Protein AF-A0A2U3QIQ4-F1 (afdb_monomer_lite)

Organism: NCBI:txid2016548

Structure (mmCIF, N/CA/C/O backbone):
data_AF-A0A2U3QIQ4-F1
#
_entry.id   AF-A0A2U3QIQ4-F1
#
loop_
_atom_site.group_PDB
_atom_site.id
_atom_site.type_symbol
_atom_site.label_atom_id
_atom_site.label_alt_id
_atom_site.label_comp_id
_atom_site.label_asym_id
_atom_site.label_entity_id
_atom_site.label_seq_id
_atom_site.pdbx_PDB_ins_code
_atom_site.Cartn_x
_atom_site.Cartn_y
_atom_site.Cartn_z
_atom_site.occupancy
_atom_site.B_iso_or_equiv
_atom_site.auth_seq_id
_atom_site.auth_comp_id
_atom_site.auth_asym_id
_atom_site.auth_atom_id
_atom_site.pdbx_PDB_model_num
ATOM 1 N N . MET A 1 1 ? -1.032 22.622 -23.034 1.00 35.16 1 MET A N 1
ATOM 2 C CA . MET A 1 1 ? -0.589 22.888 -21.649 1.00 35.16 1 MET A CA 1
ATOM 3 C C . MET A 1 1 ? 0.744 22.191 -21.483 1.00 35.16 1 MET A C 1
ATOM 5 O O . MET A 1 1 ? 0.768 20.973 -21.565 1.00 35.16 1 MET A O 1
ATOM 9 N N . GLU A 1 2 ? 1.832 22.954 -21.379 1.00 32.00 2 GLU A N 1
ATOM 10 C CA . GLU A 1 2 ? 3.186 22.414 -21.204 1.00 32.00 2 GLU A CA 1
ATOM 11 C C . GLU A 1 2 ? 3.279 21.595 -19.916 1.00 32.00 2 GLU A C 1
ATOM 13 O O . GLU A 1 2 ? 2.805 22.014 -18.854 1.00 32.00 2 GLU A O 1
ATOM 18 N N . ASP A 1 3 ? 3.875 20.411 -20.023 1.00 37.22 3 ASP A N 1
ATOM 19 C CA . ASP A 1 3 ? 4.043 19.494 -18.908 1.00 37.22 3 ASP A CA 1
ATOM 20 C C . ASP A 1 3 ? 5.127 20.042 -17.957 1.00 37.22 3 ASP A C 1
ATOM 22 O O . ASP A 1 3 ? 6.317 19.820 -18.151 1.00 37.22 3 ASP A O 1
ATOM 26 N N . LYS A 1 4 ? 4.730 20.801 -16.920 1.00 52.41 4 LYS A N 1
ATOM 27 C CA . LYS A 1 4 ? 5.614 21.385 -15.876 1.00 52.41 4 LYS A CA 1
ATOM 28 C C . LYS A 1 4 ? 6.255 20.335 -14.943 1.00 52.41 4 LYS A C 1
ATOM 30 O O . LYS A 1 4 ? 6.517 20.602 -13.767 1.00 52.41 4 LYS A O 1
ATOM 35 N N . ARG A 1 5 ? 6.462 19.106 -15.411 1.00 52.09 5 ARG A N 1
ATOM 36 C CA . ARG A 1 5 ? 6.967 17.995 -14.596 1.00 52.09 5 ARG A CA 1
ATOM 37 C C . ARG A 1 5 ? 8.491 17.997 -14.574 1.00 52.09 5 ARG A C 1
ATOM 39 O O . ARG A 1 5 ? 9.141 18.069 -15.607 1.00 52.09 5 ARG A O 1
ATOM 46 N N . ARG A 1 6 ? 9.064 17.860 -13.373 1.00 57.28 6 ARG A N 1
ATOM 47 C CA . ARG A 1 6 ? 10.524 17.823 -13.153 1.00 57.28 6 ARG A CA 1
ATOM 48 C C . ARG A 1 6 ? 11.193 16.513 -13.591 1.00 57.28 6 ARG A C 1
ATOM 50 O O . ARG A 1 6 ? 12.402 16.494 -13.780 1.00 57.28 6 ARG A O 1
ATOM 57 N N . HIS A 1 7 ? 10.437 15.420 -13.722 1.00 54.78 7 HIS A N 1
ATOM 58 C CA . HIS A 1 7 ? 10.967 14.095 -14.057 1.00 54.78 7 HIS A CA 1
ATOM 59 C C . HIS A 1 7 ? 10.091 13.399 -15.104 1.00 54.78 7 HIS A C 1
ATOM 61 O O . HIS A 1 7 ? 8.862 13.440 -14.994 1.00 54.78 7 HIS A O 1
ATOM 67 N N . LYS A 1 8 ? 10.730 12.717 -16.070 1.00 60.84 8 LYS A N 1
ATOM 68 C CA . LYS A 1 8 ? 10.053 11.851 -17.050 1.00 60.84 8 LYS A CA 1
ATOM 69 C C . LYS A 1 8 ? 9.335 10.721 -16.304 1.00 60.84 8 LYS A C 1
ATOM 71 O O . LYS A 1 8 ? 9.874 10.155 -15.348 1.00 60.84 8 LYS A O 1
ATOM 76 N N . ARG A 1 9 ? 8.097 10.443 -16.711 1.00 57.16 9 ARG A N 1
ATOM 77 C CA . ARG A 1 9 ? 7.310 9.313 -16.215 1.00 57.16 9 ARG A CA 1
ATOM 78 C C . ARG A 1 9 ? 7.320 8.208 -17.235 1.00 57.16 9 ARG A C 1
ATOM 80 O O . ARG A 1 9 ? 7.336 8.464 -18.436 1.00 57.16 9 ARG A O 1
ATOM 87 N N . PHE A 1 10 ? 7.253 6.998 -16.724 1.00 64.25 10 PHE A N 1
ATOM 88 C CA . PHE A 1 10 ? 7.312 5.828 -17.547 1.00 64.25 10 PHE A CA 1
ATOM 89 C C . PHE A 1 10 ? 6.135 4.900 -17.255 1.00 64.25 10 PHE A C 1
ATOM 91 O O . PHE A 1 10 ? 5.817 4.634 -16.092 1.00 64.25 10 PHE A O 1
ATOM 98 N N . ILE A 1 11 ? 5.468 4.450 -18.319 1.00 64.44 11 ILE A N 1
ATOM 99 C CA . ILE A 1 11 ? 4.257 3.627 -18.253 1.00 64.44 11 ILE A CA 1
ATOM 100 C C . ILE A 1 11 ? 4.655 2.176 -17.992 1.00 64.44 11 ILE A C 1
ATOM 102 O O . ILE A 1 11 ? 5.405 1.579 -18.761 1.00 64.44 11 ILE A O 1
ATOM 106 N N . LEU A 1 12 ? 4.133 1.592 -16.917 1.00 61.12 12 LEU A N 1
ATOM 107 C CA . LEU A 1 12 ? 4.427 0.214 -16.545 1.00 61.12 12 LEU A CA 1
ATOM 108 C C . LEU A 1 12 ? 3.449 -0.744 -17.235 1.00 61.12 12 LEU A C 1
ATOM 110 O O . LEU A 1 12 ? 2.282 -0.834 -16.857 1.00 61.12 12 LEU A O 1
ATOM 114 N N . ASN A 1 13 ? 3.943 -1.513 -18.210 1.00 48.72 13 ASN A N 1
ATOM 115 C CA . ASN A 1 13 ? 3.177 -2.595 -18.847 1.00 48.72 13 ASN A CA 1
ATOM 116 C C . ASN A 1 13 ? 3.270 -3.939 -18.097 1.00 48.72 13 ASN A C 1
ATOM 118 O O . ASN A 1 13 ? 2.544 -4.880 -18.416 1.00 48.72 13 ASN A O 1
ATOM 122 N N . VAL A 1 14 ? 4.127 -4.040 -17.073 1.00 47.09 14 VAL A N 1
ATOM 123 C CA . VAL A 1 14 ? 4.346 -5.272 -16.299 1.00 47.09 14 VAL A CA 1
ATOM 124 C C . VAL A 1 14 ? 3.827 -5.097 -14.870 1.00 47.09 14 VAL A C 1
ATOM 126 O O . VAL A 1 14 ? 4.103 -4.103 -14.204 1.00 47.09 14 VAL A O 1
ATOM 129 N N . ALA A 1 15 ? 3.064 -6.078 -14.385 1.00 48.72 15 ALA A N 1
ATOM 130 C CA . ALA A 1 15 ? 2.356 -6.078 -13.100 1.00 48.72 15 ALA A CA 1
ATOM 131 C C . ALA A 1 15 ? 3.252 -6.158 -11.836 1.00 48.72 15 ALA A C 1
ATOM 133 O O . ALA A 1 15 ? 2.774 -6.573 -10.779 1.00 48.72 15 ALA A O 1
ATOM 134 N N . GLU A 1 16 ? 4.535 -5.798 -11.919 1.00 59.09 16 GLU A N 1
ATOM 135 C CA . GLU A 1 16 ? 5.518 -6.084 -10.863 1.00 59.09 16 GLU A CA 1
ATOM 136 C C . GLU A 1 16 ? 5.610 -5.003 -9.770 1.00 59.09 16 GLU A C 1
ATOM 138 O O . GLU A 1 16 ? 6.067 -5.313 -8.672 1.00 59.09 16 GLU A O 1
ATOM 143 N N . VAL A 1 17 ? 5.101 -3.781 -9.993 1.00 74.00 17 VAL A N 1
ATOM 144 C CA . VAL A 1 17 ? 5.146 -2.720 -8.969 1.00 74.00 17 VAL A CA 1
ATOM 145 C C . VAL A 1 17 ? 3.827 -2.589 -8.220 1.00 74.00 17 VAL A C 1
ATOM 147 O O . VAL A 1 17 ? 2.792 -2.213 -8.781 1.00 74.00 17 VAL A O 1
ATOM 150 N N . LYS A 1 18 ? 3.883 -2.841 -6.910 1.00 79.62 18 LYS A N 1
ATOM 151 C CA . LYS A 1 18 ? 2.774 -2.588 -5.983 1.00 79.62 18 LYS A CA 1
ATOM 152 C C . LYS A 1 18 ? 3.126 -1.437 -5.054 1.00 79.62 18 LYS A C 1
ATOM 154 O O . LYS A 1 18 ? 4.155 -1.472 -4.379 1.00 79.62 18 LYS A O 1
ATOM 159 N N . ALA A 1 19 ? 2.237 -0.453 -4.984 1.00 85.81 19 ALA A N 1
ATOM 160 C CA . ALA A 1 19 ? 2.285 0.597 -3.981 1.00 85.81 19 ALA A CA 1
ATOM 161 C C . ALA A 1 19 ? 1.377 0.207 -2.816 1.00 85.81 19 ALA A C 1
ATOM 163 O O . ALA A 1 19 ? 0.169 0.065 -2.986 1.00 85.81 19 ALA A O 1
ATOM 164 N N . LYS A 1 20 ? 1.946 0.023 -1.625 1.00 87.06 20 LYS A N 1
ATOM 165 C CA . LYS A 1 20 ? 1.179 -0.125 -0.387 1.00 87.06 20 LYS A CA 1
ATOM 166 C C . LYS A 1 20 ? 1.088 1.228 0.291 1.00 87.06 20 LYS A C 1
ATOM 168 O O . LYS A 1 20 ? 2.109 1.775 0.695 1.00 87.06 20 LYS A O 1
ATOM 173 N N . MET A 1 21 ? -0.119 1.746 0.426 1.00 84.00 21 MET A N 1
ATOM 174 C CA . MET A 1 21 ? -0.400 3.021 1.076 1.00 84.00 21 MET A CA 1
ATOM 175 C C . MET A 1 21 ? -1.033 2.784 2.435 1.00 84.00 21 MET A C 1
ATOM 177 O O . MET A 1 21 ? -1.747 1.795 2.630 1.00 84.00 21 MET A O 1
ATOM 181 N N . MET A 1 22 ? -0.763 3.696 3.365 1.00 81.06 22 MET A N 1
ATOM 182 C CA . MET A 1 22 ? -1.352 3.668 4.691 1.00 81.06 22 MET A CA 1
ATOM 183 C C . MET A 1 22 ? -2.388 4.768 4.852 1.00 81.06 22 MET A C 1
ATOM 185 O O . MET A 1 22 ? -2.040 5.941 4.948 1.00 81.06 22 MET A O 1
ATOM 189 N N . PHE A 1 23 ? -3.659 4.377 4.904 1.00 77.19 23 PHE A N 1
ATOM 190 C CA . PHE A 1 23 ? -4.757 5.314 5.107 1.00 77.19 23 PHE A CA 1
ATOM 191 C C . PHE A 1 23 ? -5.038 5.463 6.589 1.00 77.19 23 PHE A C 1
ATOM 193 O O . PHE A 1 23 ? -5.444 4.498 7.235 1.00 77.19 23 PHE A O 1
ATOM 200 N N . ALA A 1 24 ? 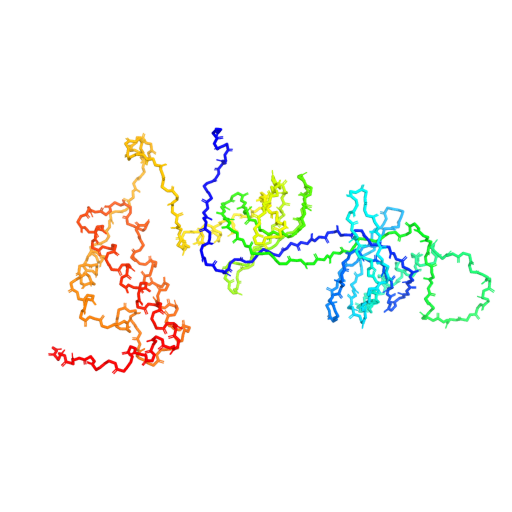-4.870 6.677 7.098 1.00 80.31 24 ALA A N 1
ATOM 201 C CA . ALA A 1 24 ? -5.438 7.091 8.368 1.00 80.31 24 ALA A CA 1
ATOM 202 C C . ALA A 1 24 ? -6.937 7.341 8.152 1.00 80.31 24 ALA A C 1
ATOM 204 O O . ALA A 1 24 ? -7.321 8.327 7.533 1.00 80.31 24 ALA A O 1
ATOM 205 N N . THR A 1 25 ? -7.780 6.404 8.582 1.00 78.50 25 THR A N 1
ATOM 206 C CA . THR A 1 25 ? -9.240 6.543 8.515 1.00 78.50 25 THR A CA 1
ATOM 207 C C . THR A 1 25 ? -9.776 6.783 9.913 1.00 78.50 25 THR A C 1
ATOM 209 O O . THR A 1 25 ? -9.502 5.998 10.819 1.00 78.50 25 THR A O 1
ATOM 212 N N . GLU A 1 26 ? -10.557 7.841 10.084 1.00 84.56 26 GLU A N 1
ATOM 213 C CA . GLU A 1 26 ? -11.294 8.060 11.320 1.00 84.56 26 GLU A CA 1
ATOM 214 C C . GLU A 1 26 ? -12.378 6.984 11.482 1.00 84.56 26 GLU A C 1
ATOM 216 O O . GLU A 1 26 ? -13.159 6.703 10.569 1.00 84.56 26 GLU A O 1
ATOM 221 N N . VAL A 1 27 ? -12.396 6.337 12.641 1.00 88.75 27 VAL A N 1
ATOM 222 C CA . VAL A 1 27 ? -13.361 5.306 13.016 1.00 88.75 27 VAL A CA 1
ATOM 223 C C . VAL A 1 27 ? -13.983 5.666 14.350 1.00 88.75 27 VAL A C 1
ATOM 225 O O . VAL A 1 27 ? -13.351 6.283 15.204 1.00 88.75 27 VAL A O 1
ATOM 228 N N . LYS A 1 28 ? -15.229 5.248 14.551 1.00 89.19 28 LYS A N 1
ATOM 229 C CA . LYS A 1 28 ? -15.921 5.479 15.817 1.00 89.19 28 LYS A CA 1
ATOM 230 C C . LYS A 1 28 ? -15.741 4.277 16.726 1.00 89.19 28 LYS A C 1
ATOM 232 O O . LYS A 1 28 ? -16.118 3.171 16.337 1.00 89.19 28 LYS A O 1
ATOM 237 N N . VAL A 1 29 ? -15.219 4.479 17.929 1.00 90.06 29 VAL A N 1
ATOM 238 C CA . VAL A 1 29 ? -15.116 3.397 18.912 1.00 90.06 29 VAL A CA 1
ATOM 239 C C . VAL A 1 29 ? -16.488 3.174 19.558 1.00 90.06 29 VAL A C 1
ATOM 241 O O . VAL A 1 29 ? -17.211 4.120 19.853 1.00 90.06 29 VAL A O 1
ATOM 244 N N . ILE A 1 30 ? -16.891 1.911 19.706 1.00 87.81 30 ILE A N 1
ATOM 245 C CA . ILE A 1 30 ? -18.148 1.515 20.362 1.00 87.81 30 ILE A CA 1
ATOM 246 C C . ILE A 1 30 ? -17.860 1.121 21.806 1.00 87.81 30 ILE A C 1
ATOM 248 O O . ILE A 1 30 ? -18.433 1.678 22.740 1.00 87.81 30 ILE A O 1
ATOM 252 N N . ASP A 1 31 ? -16.973 0.141 21.969 1.00 87.00 31 ASP A N 1
ATOM 253 C CA . ASP A 1 31 ? -16.553 -0.370 23.263 1.00 87.00 31 ASP A CA 1
ATOM 254 C C . ASP A 1 31 ? -15.075 -0.750 23.247 1.00 87.00 31 ASP A C 1
ATOM 256 O O . ASP A 1 31 ? -14.516 -1.107 22.207 1.00 87.00 31 ASP A O 1
ATOM 260 N N . ILE A 1 32 ? -14.436 -0.647 24.408 1.00 90.25 32 ILE A N 1
ATOM 261 C CA . ILE A 1 32 ? -13.007 -0.905 24.579 1.00 90.25 32 ILE A CA 1
ATOM 262 C C . ILE A 1 32 ? -12.728 -1.618 25.903 1.00 90.25 32 ILE A C 1
ATOM 264 O O . ILE A 1 32 ? -13.415 -1.421 26.908 1.00 90.25 32 ILE A O 1
ATOM 268 N N . SER A 1 33 ? -11.710 -2.469 25.898 1.00 88.94 33 SER A N 1
ATOM 269 C CA . SER A 1 33 ? -11.069 -3.035 27.081 1.00 88.94 33 SER A CA 1
ATOM 270 C C . SER A 1 33 ? -9.569 -3.197 26.828 1.00 88.94 33 SER A C 1
ATOM 272 O O . SER A 1 33 ? -9.092 -3.024 25.707 1.00 88.94 33 SER A O 1
ATOM 274 N N . ILE A 1 34 ? -8.822 -3.621 27.849 1.00 87.50 34 ILE A N 1
ATOM 275 C CA . ILE A 1 34 ? -7.396 -3.959 27.708 1.00 87.50 34 ILE A CA 1
ATOM 276 C C . ILE A 1 34 ? -7.126 -5.085 26.694 1.00 87.50 34 ILE A C 1
ATOM 278 O O . ILE A 1 34 ? -6.015 -5.205 26.191 1.00 87.50 34 ILE A O 1
ATOM 282 N N . GLY A 1 35 ? -8.130 -5.918 26.392 1.00 88.00 35 GLY A N 1
ATOM 283 C CA . GLY A 1 35 ? -7.990 -7.082 25.513 1.00 88.00 35 GLY A CA 1
ATOM 284 C C . GLY A 1 35 ? -8.643 -6.929 24.139 1.00 88.00 35 GLY A C 1
ATOM 285 O O . GLY A 1 35 ? -8.475 -7.800 23.283 1.00 88.00 35 GLY A O 1
ATOM 286 N N . GLY A 1 36 ? -9.413 -5.867 23.896 1.00 91.94 36 GLY A N 1
ATOM 287 C CA . GLY A 1 36 ? -10.135 -5.731 22.636 1.00 91.94 36 GLY A CA 1
ATOM 288 C C . GLY A 1 36 ? -10.837 -4.397 22.442 1.00 91.94 36 GLY A C 1
ATOM 289 O O . GLY A 1 36 ? -11.117 -3.679 23.395 1.00 91.94 36 GLY A O 1
ATOM 290 N N . ILE A 1 37 ? -11.139 -4.097 21.181 1.00 92.75 37 ILE A N 1
ATOM 291 C CA . ILE A 1 37 ? -11.829 -2.881 20.743 1.00 92.75 37 ILE A CA 1
ATOM 292 C C . ILE A 1 37 ? -12.927 -3.261 19.757 1.00 92.75 37 ILE A C 1
ATOM 294 O O . ILE A 1 37 ? -12.697 -4.040 18.837 1.00 92.75 37 ILE A O 1
ATOM 298 N N . SER A 1 38 ? -14.112 -2.695 19.933 1.00 92.06 38 SER A N 1
ATOM 299 C CA . SER A 1 38 ? -15.211 -2.725 18.974 1.00 92.06 38 SER A CA 1
ATOM 300 C C . SER A 1 38 ? -15.362 -1.343 18.350 1.00 92.06 38 SER A C 1
ATOM 302 O O . SER A 1 38 ? -15.349 -0.340 19.064 1.00 92.06 38 SER A O 1
ATOM 304 N N . LEU A 1 39 ? -15.490 -1.263 17.027 1.00 92.25 39 LEU A N 1
ATOM 305 C CA . LEU A 1 39 ? -15.536 0.009 16.302 1.00 92.25 39 LEU A CA 1
ATOM 306 C C . LEU A 1 39 ? -16.455 -0.041 15.077 1.00 92.25 39 LEU A C 1
ATOM 308 O O . LEU A 1 39 ? -16.717 -1.114 14.527 1.00 92.25 39 LEU A O 1
ATOM 312 N N . LYS A 1 40 ? -16.911 1.134 14.629 1.00 90.19 40 LYS A N 1
ATOM 313 C CA . LYS A 1 40 ? -17.588 1.349 13.344 1.00 90.19 40 LYS A CA 1
ATOM 314 C C . LYS A 1 40 ? -16.623 1.952 12.323 1.00 90.19 40 LYS A C 1
ATOM 316 O O . LYS A 1 40 ? -15.972 2.955 12.611 1.00 90.19 40 LYS A O 1
ATOM 321 N N . ALA A 1 41 ? -16.590 1.387 11.118 1.00 86.31 41 ALA A N 1
ATOM 322 C CA . ALA A 1 41 ? -15.784 1.858 9.993 1.00 86.31 41 ALA A CA 1
ATOM 323 C C . ALA A 1 41 ? -16.616 1.917 8.704 1.00 86.31 41 ALA A C 1
ATOM 325 O O . ALA A 1 41 ? -17.521 1.112 8.501 1.00 86.31 41 ALA A O 1
ATOM 326 N N . ASN A 1 42 ? -16.279 2.828 7.791 1.00 75.12 42 ASN A N 1
ATOM 327 C CA . ASN A 1 42 ? -16.931 2.949 6.475 1.00 75.12 42 ASN A CA 1
ATOM 328 C C . ASN A 1 42 ? -16.467 1.899 5.446 1.00 75.12 42 ASN A C 1
ATOM 330 O O . ASN A 1 42 ? -16.815 1.958 4.270 1.00 75.12 42 ASN A O 1
ATOM 334 N N . ARG A 1 43 ? -15.644 0.941 5.878 1.00 75.25 43 ARG A N 1
ATOM 335 C CA . ARG A 1 43 ? -15.156 -0.163 5.058 1.00 75.25 43 ARG A CA 1
ATOM 336 C C . ARG A 1 43 ? -15.031 -1.424 5.894 1.00 75.25 43 ARG A C 1
ATOM 338 O O . ARG A 1 43 ? -14.780 -1.362 7.099 1.00 75.25 43 ARG A O 1
ATOM 345 N N . ARG A 1 44 ? -15.183 -2.574 5.241 1.00 76.44 44 ARG A N 1
ATOM 346 C CA . ARG A 1 44 ? -15.026 -3.870 5.895 1.00 76.44 44 ARG A CA 1
ATOM 347 C C . ARG A 1 44 ? -13.572 -4.060 6.311 1.00 76.44 44 ARG A C 1
ATOM 349 O O . ARG A 1 44 ? -12.670 -3.860 5.499 1.00 76.44 44 ARG A O 1
ATOM 356 N N . LEU A 1 45 ? -13.355 -4.485 7.552 1.00 81.31 45 LEU A N 1
ATOM 357 C CA . LEU A 1 45 ? -12.034 -4.907 8.002 1.00 81.31 45 LEU A CA 1
ATOM 358 C C . LEU A 1 45 ? -11.877 -6.408 7.770 1.00 81.31 45 LEU A C 1
ATOM 360 O O . LEU A 1 45 ? -12.789 -7.192 8.043 1.00 81.31 45 LEU A O 1
ATOM 364 N N . ASN A 1 46 ? -10.725 -6.808 7.241 1.00 75.88 46 ASN A N 1
ATOM 365 C CA . ASN A 1 46 ? -10.489 -8.195 6.866 1.00 75.88 46 ASN A CA 1
ATOM 366 C C . ASN A 1 46 ? -10.225 -9.040 8.114 1.00 75.88 46 ASN A C 1
ATOM 368 O O . ASN A 1 46 ? -9.347 -8.712 8.910 1.00 75.88 46 ASN A O 1
ATOM 372 N N . LEU A 1 47 ? -10.981 -10.129 8.268 1.00 75.12 47 LEU A N 1
ATOM 373 C CA . LEU A 1 47 ? -10.810 -11.091 9.359 1.00 75.12 47 LEU A CA 1
ATOM 374 C C . LEU A 1 47 ? -9.368 -11.606 9.401 1.00 75.12 47 LEU A C 1
ATOM 376 O O . LEU A 1 47 ? -8.806 -11.948 8.364 1.00 75.12 47 LEU A O 1
ATOM 380 N N . GLY A 1 48 ? -8.783 -11.675 10.595 1.00 74.62 48 GLY A N 1
ATOM 381 C CA . GLY A 1 48 ? -7.413 -12.146 10.799 1.00 74.62 48 GLY A CA 1
ATOM 382 C C . GLY A 1 48 ? -6.317 -11.128 10.469 1.00 74.62 48 GLY A C 1
ATOM 383 O O . GLY A 1 48 ? -5.172 -11.354 10.854 1.00 74.62 48 GLY A O 1
ATOM 384 N N . ASN A 1 49 ? -6.631 -9.997 9.827 1.00 79.75 49 ASN A N 1
ATOM 385 C CA . ASN A 1 49 ? -5.640 -8.947 9.598 1.00 79.75 49 ASN A CA 1
ATOM 386 C C . ASN A 1 49 ? -5.387 -8.138 10.880 1.00 79.75 49 ASN A C 1
ATOM 388 O O . ASN A 1 49 ? -6.319 -7.822 11.624 1.00 79.75 49 ASN A O 1
ATOM 392 N N . GLU A 1 50 ? -4.123 -7.770 11.101 1.00 84.88 50 GLU A N 1
ATOM 393 C CA . GLU A 1 50 ? -3.709 -6.825 12.141 1.00 84.88 50 GLU A CA 1
ATOM 394 C C . GLU A 1 50 ? -3.822 -5.388 11.617 1.00 84.88 50 GLU A C 1
ATOM 396 O O . GLU A 1 50 ? -3.353 -5.074 10.519 1.00 84.88 50 GLU A O 1
ATOM 401 N N . TYR A 1 51 ? -4.407 -4.507 12.424 1.00 86.38 51 TYR A N 1
ATOM 402 C CA . TYR A 1 51 ? -4.477 -3.074 12.162 1.00 86.38 51 TYR A CA 1
ATOM 403 C C . TYR A 1 51 ? -3.917 -2.286 13.343 1.00 86.38 51 TYR A C 1
ATOM 405 O O . TYR A 1 51 ? -4.074 -2.681 14.500 1.00 86.38 51 TYR A O 1
ATOM 413 N N . ALA A 1 52 ? -3.279 -1.153 13.049 1.00 88.31 52 ALA A N 1
ATOM 414 C CA . ALA A 1 52 ? -2.843 -0.206 14.068 1.00 88.31 52 ALA A CA 1
ATOM 415 C C . ALA A 1 52 ? -3.928 0.855 14.284 1.00 88.31 52 ALA A C 1
ATOM 417 O O . ALA A 1 52 ? -4.375 1.488 13.328 1.00 88.31 52 ALA A O 1
ATOM 418 N N . LEU A 1 53 ? -4.317 1.058 15.537 1.00 90.38 53 LEU A N 1
ATOM 419 C CA . LEU A 1 53 ? -5.295 2.046 15.968 1.00 90.38 53 LEU A CA 1
ATOM 420 C C . LEU A 1 53 ? -4.591 3.099 16.828 1.00 90.38 53 LEU A C 1
ATOM 422 O O . LEU A 1 53 ? -3.794 2.761 17.703 1.00 90.38 53 LEU A O 1
ATOM 426 N N . LYS A 1 54 ? -4.881 4.372 16.575 1.00 90.25 54 LYS A N 1
ATOM 427 C CA . LYS A 1 54 ? -4.451 5.498 17.402 1.00 90.25 54 LYS A CA 1
ATOM 428 C C . LYS A 1 54 ? -5.674 6.083 18.098 1.00 90.25 54 LYS A C 1
ATOM 430 O O . LYS A 1 54 ? -6.599 6.525 17.423 1.00 90.25 54 LYS A O 1
ATOM 435 N N . LEU A 1 55 ? -5.663 6.050 19.422 1.00 89.06 55 LEU A N 1
ATOM 436 C CA . LEU A 1 55 ? -6.644 6.698 20.286 1.00 89.06 55 LEU A CA 1
ATOM 437 C C . LEU A 1 55 ? -6.068 8.060 20.683 1.00 89.06 55 LEU A C 1
ATOM 439 O O . LEU A 1 55 ? -4.899 8.120 21.075 1.00 89.06 55 LEU A O 1
ATOM 443 N N . ASP A 1 56 ? -6.846 9.126 20.526 1.00 84.19 56 ASP A N 1
ATOM 444 C CA . ASP A 1 56 ? -6.454 10.472 20.949 1.00 84.19 56 ASP A CA 1
ATOM 445 C C . ASP A 1 56 ? -7.070 10.779 22.318 1.00 84.19 56 ASP A C 1
ATOM 447 O O . ASP A 1 56 ? -8.256 10.541 22.537 1.00 84.19 56 ASP A O 1
ATOM 451 N N . ASP A 1 57 ? -6.251 11.269 23.244 1.00 78.00 57 ASP A N 1
ATOM 452 C CA . ASP A 1 57 ? -6.647 11.635 24.598 1.00 78.00 57 ASP A CA 1
ATOM 453 C C . ASP A 1 57 ? -5.967 12.934 25.016 1.00 78.00 57 ASP A C 1
ATOM 455 O O . ASP A 1 57 ? -4.820 12.925 25.463 1.00 78.00 57 ASP A O 1
ATOM 459 N N . ASN A 1 58 ? -6.667 14.061 24.860 1.00 68.44 58 ASN A N 1
ATOM 460 C CA . ASN A 1 58 ? -6.261 15.365 25.391 1.00 68.44 58 ASN A CA 1
ATOM 461 C C . ASN A 1 58 ? -4.757 15.665 25.193 1.00 68.44 58 ASN A C 1
ATOM 463 O O . ASN A 1 58 ? -4.043 15.934 26.161 1.00 68.44 58 ASN A O 1
ATOM 467 N N . ASN A 1 59 ? -4.285 15.619 23.935 1.00 67.88 59 ASN A N 1
ATOM 468 C CA . ASN A 1 59 ? -2.885 15.793 23.495 1.00 67.88 59 ASN A CA 1
ATOM 469 C C . ASN A 1 59 ? -1.945 14.574 23.649 1.00 67.88 59 ASN A C 1
ATOM 471 O O . ASN A 1 59 ? -0.746 14.693 23.373 1.00 67.88 59 ASN A O 1
ATOM 475 N N . LYS A 1 60 ? -2.447 13.396 24.035 1.00 81.19 60 LYS A N 1
ATOM 476 C CA . LYS A 1 60 ? -1.681 12.144 24.086 1.00 81.19 60 LYS A CA 1
ATOM 477 C C . LYS A 1 60 ? -2.246 11.114 23.110 1.00 81.19 60 LYS A C 1
ATOM 479 O O . LYS A 1 60 ? -3.412 10.754 23.168 1.00 81.19 60 LYS A O 1
ATOM 484 N N . VAL A 1 61 ? -1.380 10.574 22.249 1.00 85.94 61 VAL A N 1
ATOM 485 C CA . VAL A 1 61 ? -1.756 9.524 21.290 1.00 85.94 61 VAL A CA 1
ATOM 486 C C . VAL A 1 61 ? -1.349 8.149 21.810 1.00 85.94 61 VAL A C 1
ATOM 488 O O . VAL A 1 61 ? -0.159 7.833 21.929 1.00 85.94 61 VAL A O 1
ATOM 491 N N . ILE A 1 62 ? -2.338 7.293 22.053 1.00 88.44 62 ILE A N 1
ATOM 492 C CA . ILE A 1 62 ? -2.134 5.899 22.452 1.00 88.44 62 ILE A CA 1
ATOM 493 C C . ILE A 1 62 ? -2.246 5.027 21.205 1.00 88.44 62 ILE A C 1
ATOM 495 O O . ILE A 1 62 ? -3.296 4.940 20.571 1.00 88.44 62 ILE A O 1
ATOM 499 N N . ALA A 1 63 ? -1.142 4.382 20.829 1.00 90.00 63 ALA A N 1
ATOM 500 C CA . ALA A 1 63 ? -1.099 3.499 19.670 1.00 90.00 63 ALA A CA 1
ATOM 501 C C . ALA A 1 63 ? -1.196 2.038 20.116 1.00 90.00 63 ALA A C 1
ATOM 503 O O . ALA A 1 63 ? -0.309 1.540 20.810 1.00 90.00 63 ALA A O 1
ATOM 504 N N . VAL A 1 64 ? -2.242 1.349 19.665 1.00 91.25 64 VAL A N 1
ATOM 505 C CA . VAL A 1 64 ? -2.472 -0.078 19.911 1.00 91.25 64 VAL A CA 1
ATOM 506 C C . VAL A 1 64 ? -2.581 -0.834 18.593 1.00 91.25 64 VAL A C 1
ATOM 508 O O . VAL A 1 64 ? -2.875 -0.264 17.542 1.00 91.25 64 VAL A O 1
ATOM 511 N N . LYS A 1 65 ? -2.333 -2.139 18.633 1.00 91.81 65 LYS A N 1
ATOM 512 C CA . LYS A 1 65 ? -2.525 -3.032 17.490 1.00 91.81 65 LYS A CA 1
ATOM 513 C C . LYS A 1 65 ? -3.593 -4.048 17.824 1.00 91.81 65 LYS A C 1
ATOM 515 O O . LYS A 1 65 ? -3.642 -4.525 18.955 1.00 91.81 65 LYS A O 1
ATOM 520 N N . GLY A 1 66 ? -4.418 -4.398 16.846 1.00 90.75 66 GLY A N 1
ATOM 521 C CA . GLY A 1 66 ? -5.427 -5.423 17.040 1.00 90.75 66 GLY A CA 1
ATOM 522 C C . GLY A 1 66 ? -5.703 -6.245 15.794 1.00 90.75 66 GLY A C 1
ATOM 523 O O . GLY A 1 66 ? -5.731 -5.726 14.679 1.00 90.75 66 GLY A O 1
ATOM 524 N N . THR A 1 67 ? -5.940 -7.533 16.010 1.00 89.62 67 THR A N 1
ATOM 525 C CA . THR A 1 67 ? -6.330 -8.491 14.978 1.00 89.62 67 THR A CA 1
ATOM 526 C C . THR A 1 67 ? -7.844 -8.565 14.900 1.00 89.62 67 THR A C 1
ATOM 528 O O . THR A 1 67 ? -8.512 -8.780 15.913 1.00 89.62 67 THR A O 1
ATOM 531 N N . VAL A 1 68 ? -8.404 -8.415 13.701 1.00 89.00 68 VAL A N 1
ATOM 532 C CA . VAL A 1 68 ? -9.856 -8.495 13.502 1.00 89.00 68 VAL A CA 1
ATOM 533 C C . VAL A 1 68 ? -10.339 -9.916 13.781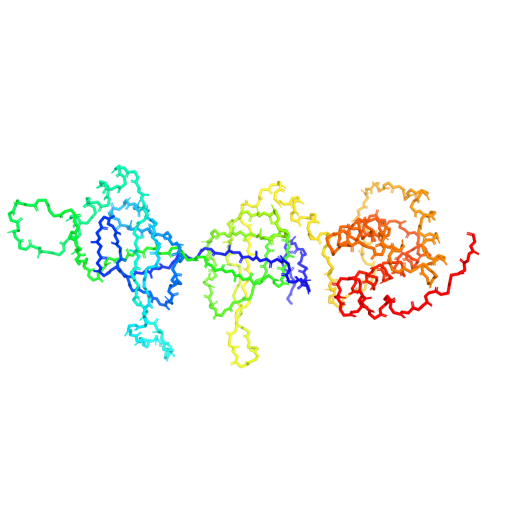 1.00 89.00 68 VAL A C 1
ATOM 535 O O . VAL A 1 68 ? -9.949 -10.859 13.094 1.00 89.00 68 VAL A O 1
ATOM 538 N N . VAL A 1 69 ? -11.224 -10.063 14.765 1.00 91.19 69 VAL A N 1
ATOM 539 C CA . VAL A 1 69 ? -11.850 -11.346 15.125 1.00 91.19 69 VAL A CA 1
ATOM 540 C C . VAL A 1 69 ? -13.223 -11.523 14.482 1.00 91.19 69 VAL A C 1
ATOM 542 O O . VAL A 1 69 ? -13.636 -12.648 14.219 1.00 91.19 69 VAL A O 1
ATOM 545 N N . TRP A 1 70 ? -13.920 -10.425 14.186 1.00 89.31 70 TRP A N 1
ATOM 546 C CA . TRP A 1 70 ? -15.161 -10.423 13.415 1.00 89.31 70 TRP A CA 1
ATOM 547 C C . TRP A 1 70 ? -15.367 -9.065 12.728 1.00 89.31 70 TRP A C 1
ATOM 549 O O . TRP A 1 70 ? -14.911 -8.034 13.222 1.00 89.31 70 TRP A O 1
ATOM 559 N N . SER A 1 71 ? -16.066 -9.058 11.591 1.00 87.50 71 SER A N 1
ATOM 560 C CA . SER A 1 71 ? -16.515 -7.839 10.912 1.00 87.50 71 SER A CA 1
ATOM 561 C C . SER A 1 71 ? -17.813 -8.117 10.157 1.00 87.50 71 SER A C 1
ATOM 563 O O . SER A 1 71 ? -17.877 -9.058 9.360 1.00 87.50 71 SER A O 1
ATOM 565 N N . SER A 1 72 ? -18.834 -7.302 10.411 1.00 78.06 72 SER A N 1
ATOM 566 C CA . SER A 1 72 ? -20.172 -7.414 9.827 1.00 78.06 72 SER A CA 1
ATOM 567 C C . SER A 1 72 ? -20.653 -6.064 9.298 1.00 78.06 72 SER A C 1
ATOM 569 O O . SER A 1 72 ? -20.280 -5.008 9.811 1.00 78.06 72 SER A O 1
ATOM 571 N N . LEU A 1 73 ? -21.478 -6.092 8.248 1.00 79.19 73 LEU A N 1
ATOM 572 C CA . LEU A 1 73 ? -22.209 -4.905 7.806 1.00 79.19 73 LEU A CA 1
ATOM 573 C C . LEU A 1 73 ? -23.247 -4.564 8.881 1.00 79.19 73 LEU A C 1
ATOM 575 O O . LEU A 1 73 ? -24.035 -5.430 9.255 1.00 79.19 73 LEU A O 1
ATOM 579 N N . GLY A 1 74 ? -23.201 -3.340 9.406 1.00 78.62 74 GLY A N 1
ATOM 580 C CA . GLY A 1 74 ? -24.108 -2.884 10.456 1.00 78.62 74 GLY A CA 1
ATOM 581 C C . GLY A 1 74 ? -25.241 -2.031 9.900 1.00 78.62 74 GLY A C 1
ATOM 582 O O . GLY A 1 74 ? -26.406 -2.393 10.001 1.00 78.62 74 GLY A O 1
ATOM 583 N N . GLU A 1 75 ? -24.891 -0.895 9.304 1.00 85.50 75 GLU A N 1
ATOM 584 C CA . GLU A 1 75 ? -25.838 0.104 8.796 1.00 85.50 75 GLU A CA 1
ATOM 585 C C . GLU A 1 75 ? -25.387 0.583 7.411 1.00 85.50 75 GLU A C 1
ATOM 587 O O . GLU A 1 75 ? -24.229 0.413 7.041 1.00 85.50 75 GLU A O 1
ATOM 592 N N . CYS A 1 76 ? -26.269 1.234 6.661 1.00 78.44 76 CYS A N 1
ATOM 593 C CA . CYS A 1 76 ? -25.906 2.011 5.478 1.00 78.44 76 CYS A CA 1
ATOM 594 C C . CYS A 1 76 ? -26.333 3.461 5.715 1.00 78.44 76 CYS A C 1
ATOM 596 O O . CYS A 1 76 ? -27.454 3.701 6.163 1.00 78.44 76 CYS A O 1
ATOM 598 N N . LYS A 1 77 ? -25.455 4.427 5.440 1.00 79.56 77 LYS A N 1
ATOM 599 C CA . LYS A 1 77 ? -25.743 5.860 5.581 1.00 79.56 77 LYS A CA 1
ATOM 600 C C . LYS A 1 77 ? -25.757 6.529 4.215 1.00 79.56 77 LYS A C 1
ATOM 602 O O . LYS A 1 77 ? -24.874 6.271 3.409 1.00 79.56 77 LYS A O 1
ATOM 607 N N . ALA A 1 78 ? -26.731 7.400 3.975 1.00 76.19 78 ALA A N 1
ATOM 608 C CA . ALA A 1 78 ? -26.704 8.276 2.811 1.00 76.19 78 ALA A CA 1
ATOM 609 C C . ALA A 1 78 ? -25.623 9.352 3.010 1.00 76.19 78 ALA A C 1
ATOM 611 O O . ALA A 1 78 ? -25.616 10.043 4.032 1.00 76.19 78 ALA A O 1
ATOM 612 N N . ALA A 1 79 ? -24.700 9.455 2.062 1.00 70.81 79 ALA A N 1
ATOM 613 C CA . ALA A 1 79 ? -23.763 10.556 1.937 1.00 70.81 79 ALA A CA 1
ATOM 614 C C . ALA A 1 79 ? -24.468 11.798 1.370 1.00 70.81 79 ALA A C 1
ATOM 616 O O . ALA A 1 79 ? -25.589 11.732 0.861 1.00 70.81 79 ALA A O 1
ATOM 617 N N . ALA A 1 80 ? -23.814 12.955 1.496 1.00 68.44 80 ALA A N 1
ATOM 618 C CA . ALA A 1 80 ? -24.372 14.252 1.108 1.00 68.44 80 ALA A CA 1
ATOM 619 C C . ALA A 1 80 ? -24.672 14.373 -0.401 1.00 68.44 80 ALA A C 1
ATOM 621 O O . ALA A 1 80 ? -25.488 15.198 -0.801 1.00 68.44 80 ALA A O 1
ATOM 622 N N . ASP A 1 81 ? -24.033 13.546 -1.223 1.00 66.88 81 ASP A N 1
ATOM 623 C CA . ASP A 1 81 ? -24.205 13.444 -2.674 1.00 66.88 81 ASP A CA 1
ATOM 624 C C . ASP A 1 81 ? -25.248 12.390 -3.097 1.00 66.88 81 ASP A C 1
ATOM 626 O O . ASP A 1 81 ? -25.488 12.199 -4.289 1.00 66.88 81 ASP A O 1
ATOM 630 N N . GLY A 1 82 ? -25.893 11.725 -2.133 1.00 69.44 82 GLY A N 1
ATOM 631 C CA . GLY A 1 82 ? -26.859 10.657 -2.375 1.00 69.44 82 GLY A CA 1
ATOM 632 C C . GLY A 1 82 ? -26.245 9.261 -2.514 1.00 69.44 82 GLY A C 1
ATOM 633 O O . GLY A 1 82 ? -27.002 8.299 -2.664 1.00 69.44 82 GLY A O 1
ATOM 634 N N . GLU A 1 83 ? -24.917 9.104 -2.425 1.00 67.25 83 GLU A N 1
ATOM 635 C CA . GLU A 1 83 ? -24.294 7.779 -2.382 1.00 67.25 83 GLU A CA 1
ATOM 636 C C . GLU A 1 83 ? -24.625 7.045 -1.073 1.00 67.25 83 GLU A C 1
ATOM 638 O O . GLU A 1 83 ? -24.740 7.634 0.001 1.00 67.25 83 GLU A O 1
ATOM 643 N N . VAL A 1 84 ? -24.779 5.722 -1.136 1.00 72.06 84 VAL A N 1
ATOM 644 C CA . VAL A 1 84 ? -25.039 4.892 0.047 1.00 72.06 84 VAL A CA 1
ATOM 645 C C . VAL A 1 84 ? -23.719 4.324 0.562 1.00 72.06 84 VAL A C 1
ATOM 647 O O . VAL A 1 84 ? -23.149 3.413 -0.034 1.00 72.06 84 VAL A O 1
ATOM 650 N N . VAL A 1 85 ? -23.250 4.830 1.703 1.00 74.12 85 VAL A N 1
ATOM 651 C CA . VAL A 1 85 ? -21.999 4.411 2.344 1.00 74.12 85 VAL A CA 1
ATOM 652 C C . VAL A 1 85 ? -22.273 3.304 3.369 1.00 74.12 85 VAL A C 1
ATOM 654 O O . VAL A 1 85 ? -22.970 3.540 4.364 1.00 74.12 85 VAL A O 1
ATOM 657 N N . PRO A 1 86 ? -21.721 2.093 3.186 1.00 74.94 86 PRO A N 1
ATOM 658 C CA . PRO A 1 86 ? -21.859 1.019 4.159 1.00 74.94 86 PRO A CA 1
ATOM 659 C C . PRO A 1 86 ? -21.029 1.304 5.418 1.00 74.94 86 PRO A C 1
ATOM 661 O O . PRO A 1 86 ? -19.849 1.644 5.354 1.00 74.94 86 PRO A O 1
ATOM 664 N N . ILE A 1 87 ? -21.635 1.103 6.583 1.00 83.88 87 ILE A N 1
ATOM 665 C CA . ILE A 1 87 ? -21.005 1.198 7.897 1.00 83.88 87 ILE A CA 1
ATOM 666 C C . ILE A 1 87 ? -20.887 -0.207 8.478 1.00 83.88 87 ILE A C 1
ATOM 668 O O . ILE A 1 87 ? -21.867 -0.851 8.857 1.00 83.88 87 ILE A O 1
ATOM 672 N N . TYR A 1 88 ? -19.653 -0.680 8.564 1.00 86.00 88 TYR A N 1
ATOM 673 C CA . TYR A 1 88 ? -19.296 -1.959 9.149 1.00 86.00 88 TYR A CA 1
ATOM 674 C C . TYR A 1 88 ? -19.026 -1.798 10.633 1.00 86.00 88 TYR A C 1
ATOM 676 O O . TYR A 1 88 ? -18.454 -0.799 11.063 1.00 86.00 88 TYR A O 1
ATOM 684 N N . THR A 1 89 ? -19.384 -2.816 11.403 1.00 90.81 89 THR A N 1
ATOM 685 C CA . THR A 1 89 ? -18.910 -2.968 12.775 1.00 90.81 89 THR A CA 1
ATOM 686 C C . THR A 1 89 ? -17.867 -4.076 12.811 1.00 90.81 89 THR A C 1
ATOM 688 O O . THR A 1 89 ? -18.013 -5.099 12.136 1.00 90.81 89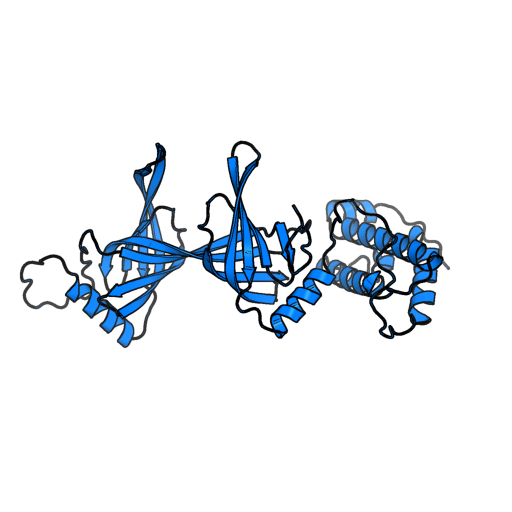 THR A O 1
ATOM 691 N N . ALA A 1 90 ? -16.787 -3.866 13.554 1.00 92.19 90 ALA A N 1
ATOM 692 C CA . ALA A 1 90 ? -15.715 -4.837 13.684 1.00 92.19 90 ALA A CA 1
ATOM 693 C C . ALA A 1 90 ? -15.215 -4.924 15.123 1.00 92.19 90 ALA A C 1
ATOM 695 O O . ALA A 1 90 ? -15.082 -3.910 15.806 1.00 92.19 90 ALA A O 1
ATOM 696 N N . GLY A 1 91 ? -14.898 -6.147 15.546 1.00 93.38 91 GLY A N 1
ATOM 697 C CA . GLY A 1 91 ? -14.207 -6.425 16.795 1.00 93.38 91 GLY A CA 1
ATOM 698 C C . GLY A 1 91 ? -12.753 -6.781 16.528 1.00 93.38 91 GLY A C 1
ATOM 699 O O . GLY A 1 91 ? -12.459 -7.666 15.721 1.00 93.38 91 GLY A O 1
ATOM 700 N N . LEU A 1 92 ? -11.846 -6.109 17.223 1.00 94.12 92 LEU A N 1
ATOM 701 C CA . LEU A 1 92 ? -10.414 -6.349 17.203 1.00 94.12 92 LEU A CA 1
ATOM 702 C C . LEU A 1 92 ? -9.988 -6.908 18.561 1.00 94.12 92 LEU A C 1
ATOM 704 O O . LEU A 1 92 ? -10.340 -6.361 19.605 1.00 94.12 92 LEU A O 1
ATOM 708 N N . LYS A 1 93 ? -9.212 -7.990 18.550 1.00 93.94 93 LYS A N 1
ATOM 709 C CA . LYS A 1 93 ? -8.470 -8.465 19.721 1.00 93.94 93 LYS A CA 1
ATOM 710 C C . LYS A 1 93 ? -7.149 -7.712 19.776 1.00 93.94 93 LYS A C 1
ATOM 712 O O . LYS A 1 93 ? -6.408 -7.761 18.797 1.00 93.94 93 LYS A O 1
ATOM 717 N N . LEU A 1 94 ? -6.860 -7.037 20.885 1.00 93.38 94 LEU A N 1
ATOM 718 C CA . LEU A 1 94 ? -5.601 -6.312 21.034 1.00 93.38 94 LEU A CA 1
ATOM 719 C C . LEU A 1 94 ? -4.425 -7.287 21.153 1.00 93.38 94 LEU A C 1
ATOM 721 O O . LEU A 1 94 ? -4.551 -8.358 21.750 1.00 93.38 94 LEU A O 1
ATOM 725 N N . ALA A 1 95 ? -3.308 -6.922 20.529 1.00 91.12 95 ALA A N 1
ATOM 726 C CA . ALA A 1 95 ? -2.048 -7.639 20.657 1.00 91.12 95 ALA A CA 1
ATOM 727 C C . ALA A 1 95 ? -1.433 -7.398 22.042 1.00 91.12 95 ALA A C 1
ATOM 729 O O . ALA A 1 95 ? -1.703 -6.377 22.681 1.00 91.12 95 ALA A O 1
ATOM 730 N N . ASP A 1 96 ? -0.577 -8.320 22.477 1.00 88.94 96 ASP A N 1
ATOM 731 C CA . ASP A 1 96 ? 0.175 -8.152 23.717 1.00 88.94 96 ASP A CA 1
ATOM 732 C C . ASP A 1 96 ? 1.031 -6.881 23.643 1.00 88.94 96 ASP A C 1
ATOM 734 O O . ASP A 1 96 ? 1.646 -6.571 22.617 1.00 88.94 96 ASP A O 1
ATOM 738 N N . MET A 1 97 ? 1.054 -6.125 24.738 1.00 89.12 97 MET A N 1
ATOM 739 C CA . MET A 1 97 ? 1.721 -4.828 24.811 1.00 89.12 97 MET A CA 1
ATOM 740 C C . MET A 1 97 ? 2.460 -4.664 26.147 1.00 89.12 97 MET A C 1
ATOM 742 O O . MET A 1 97 ? 2.090 -5.311 27.129 1.00 89.12 97 MET A O 1
ATOM 746 N N . PRO A 1 98 ? 3.514 -3.826 26.203 1.00 90.38 98 PRO A N 1
ATOM 747 C CA . PRO A 1 98 ? 4.241 -3.559 27.442 1.00 90.38 98 PRO A CA 1
ATOM 748 C C . PRO A 1 98 ? 3.325 -2.994 28.528 1.00 90.38 98 PRO A C 1
ATOM 750 O O . PRO A 1 98 ? 2.366 -2.290 28.215 1.00 90.38 98 PRO A O 1
ATOM 753 N N . MET A 1 99 ? 3.662 -3.235 29.797 1.00 86.88 99 MET A N 1
ATOM 754 C CA . MET A 1 99 ? 2.837 -2.809 30.935 1.00 86.88 99 MET A CA 1
ATOM 755 C C . MET A 1 99 ? 2.556 -1.300 30.937 1.00 86.88 99 MET A C 1
ATOM 757 O O . MET A 1 99 ? 1.421 -0.902 31.145 1.00 86.88 99 MET A O 1
ATOM 761 N N . GLU A 1 100 ? 3.538 -0.483 30.550 1.00 88.38 100 GLU A N 1
ATOM 762 C CA . GLU A 1 100 ? 3.368 0.965 30.369 1.00 88.38 100 GLU A CA 1
ATOM 763 C C . GLU A 1 100 ? 2.230 1.309 29.390 1.00 88.38 100 GLU A C 1
ATOM 765 O O . GLU A 1 100 ? 1.404 2.170 29.674 1.00 88.38 100 GLU A O 1
ATOM 770 N N . ARG A 1 101 ? 2.117 0.595 28.259 1.00 87.19 101 ARG A N 1
ATOM 771 C CA . ARG A 1 101 ? 1.019 0.788 27.295 1.00 87.19 101 ARG A CA 1
ATOM 772 C C . ARG A 1 101 ? -0.323 0.298 27.830 1.00 87.19 101 ARG A C 1
ATOM 774 O O . ARG A 1 101 ? -1.346 0.895 27.506 1.00 87.19 101 ARG A O 1
ATOM 781 N N . ILE A 1 102 ? -0.323 -0.772 28.626 1.00 87.12 102 ILE A N 1
ATOM 782 C CA . ILE A 1 102 ? -1.532 -1.256 29.306 1.00 87.12 102 ILE A CA 1
ATOM 783 C C . ILE A 1 102 ? -2.031 -0.185 30.278 1.00 87.12 102 ILE A C 1
ATOM 785 O O . ILE A 1 102 ? -3.218 0.123 30.261 1.00 87.12 102 ILE A O 1
ATOM 789 N N . ASP A 1 103 ? -1.133 0.416 31.060 1.00 87.56 103 ASP A N 1
ATOM 790 C CA . ASP A 1 103 ? -1.464 1.471 32.019 1.00 87.56 103 ASP A CA 1
ATOM 791 C C . ASP A 1 103 ? -1.990 2.727 31.309 1.00 87.56 103 ASP A C 1
ATOM 793 O O . ASP A 1 103 ? -2.999 3.299 31.721 1.00 87.56 103 ASP A O 1
ATOM 797 N N . GLU A 1 104 ? -1.369 3.132 30.195 1.00 89.31 104 GLU A N 1
ATOM 798 C CA . GLU A 1 104 ? -1.873 4.224 29.352 1.00 89.31 104 GLU A CA 1
ATOM 799 C C . GLU A 1 104 ? -3.286 3.956 28.839 1.00 89.31 104 GLU A C 1
ATOM 801 O O . GLU A 1 104 ? -4.167 4.805 28.972 1.00 89.31 104 GLU A O 1
ATOM 806 N N . LEU A 1 105 ? -3.510 2.768 28.274 1.00 88.50 105 LEU A N 1
ATOM 807 C CA . LEU A 1 105 ? -4.814 2.371 27.765 1.00 88.50 105 LEU A CA 1
ATOM 808 C C . LEU A 1 105 ? -5.848 2.295 28.892 1.00 88.50 105 LEU A C 1
ATOM 810 O O . LEU A 1 105 ? -6.987 2.711 28.712 1.00 88.50 105 LEU A O 1
ATOM 814 N N . GLN A 1 106 ? -5.470 1.784 30.060 1.00 88.00 106 GLN A N 1
ATOM 815 C CA . GLN A 1 106 ? -6.359 1.697 31.209 1.00 88.00 106 GLN A CA 1
ATOM 816 C C . GLN A 1 106 ? -6.761 3.088 31.714 1.00 88.00 106 GLN A C 1
ATOM 818 O O . GLN A 1 106 ? -7.941 3.307 31.984 1.00 88.00 106 GLN A O 1
ATOM 823 N N . ASN A 1 107 ? -5.817 4.029 31.785 1.00 87.06 107 ASN A N 1
ATOM 824 C CA . ASN A 1 107 ? -6.092 5.417 32.160 1.00 87.06 107 ASN A CA 1
ATOM 825 C C . ASN A 1 107 ? -7.020 6.104 31.152 1.00 87.06 107 ASN A C 1
ATOM 827 O O . ASN A 1 107 ? -7.963 6.775 31.564 1.00 87.06 107 ASN A O 1
ATOM 831 N N . PHE A 1 108 ? -6.809 5.872 29.854 1.00 86.56 108 PHE A N 1
ATOM 832 C CA . PHE A 1 108 ? -7.711 6.345 28.804 1.00 86.56 108 PHE A CA 1
ATOM 833 C C . PHE A 1 108 ? -9.128 5.803 28.984 1.00 86.56 108 PHE A C 1
ATOM 835 O O . PHE A 1 108 ? -10.094 6.560 29.017 1.00 86.56 108 PHE A O 1
ATOM 842 N N . ILE A 1 109 ? -9.258 4.484 29.156 1.00 86.50 109 ILE A N 1
ATOM 843 C CA . ILE A 1 109 ? -10.560 3.844 29.348 1.00 86.50 109 ILE A CA 1
ATOM 844 C C . ILE A 1 109 ? -11.259 4.426 30.577 1.00 86.50 109 ILE A C 1
ATOM 846 O O . ILE A 1 109 ? -12.455 4.679 30.509 1.00 86.50 109 ILE A O 1
ATOM 850 N N . GLU A 1 110 ? -10.541 4.628 31.687 1.00 84.00 110 GLU A N 1
ATOM 851 C CA . GLU A 1 110 ? -11.105 5.205 32.910 1.00 84.00 110 GLU A CA 1
ATOM 852 C C . GLU A 1 110 ? -11.555 6.659 32.714 1.00 84.00 110 GLU A C 1
ATOM 854 O O . GLU A 1 110 ? -12.649 7.017 33.145 1.00 84.00 110 GLU A O 1
ATOM 859 N N . GLY A 1 111 ? -10.748 7.472 32.027 1.00 80.56 111 GLY A N 1
ATOM 860 C CA . GLY A 1 111 ? -11.047 8.879 31.753 1.00 80.56 111 GLY A CA 1
ATOM 861 C C . GLY A 1 111 ? -12.247 9.090 30.826 1.00 80.56 111 GLY A C 1
ATOM 862 O O . GLY A 1 111 ? -12.949 10.088 30.963 1.00 80.56 111 GLY A O 1
ATOM 863 N N . HIS A 1 112 ? -12.517 8.132 29.934 1.00 77.81 112 HIS A N 1
ATOM 864 C CA . HIS A 1 112 ? -13.586 8.202 28.928 1.00 77.81 112 HIS A CA 1
ATOM 865 C C . HIS A 1 112 ? -14.782 7.278 29.226 1.00 77.81 112 HIS A C 1
ATOM 867 O O . HIS A 1 112 ? -15.661 7.088 28.381 1.00 77.81 112 HIS A O 1
ATOM 873 N N . LYS A 1 113 ? -14.875 6.687 30.430 1.00 75.94 113 LYS A N 1
ATOM 874 C CA . LYS A 1 113 ? -16.071 5.911 30.798 1.00 75.94 113 LYS A CA 1
ATOM 875 C C . LYS A 1 113 ? -17.289 6.826 30.866 1.00 75.94 113 LYS A C 1
ATOM 877 O O . LYS A 1 113 ? -17.359 7.730 31.696 1.00 75.94 113 LYS A O 1
ATOM 882 N N . LYS A 1 114 ? -18.338 6.496 30.112 1.00 63.44 114 LYS A N 1
ATOM 883 C CA . LYS A 1 114 ? -19.684 7.000 30.411 1.00 63.44 114 LYS A CA 1
ATOM 884 C C . LYS A 1 114 ? -20.080 6.611 31.832 1.00 63.44 114 LYS A C 1
ATOM 886 O O . LYS A 1 114 ? -20.035 5.422 32.137 1.00 63.44 114 LYS A O 1
ATOM 891 N N . ASN A 1 115 ? -20.500 7.598 32.639 1.00 52.47 115 ASN A N 1
ATOM 892 C CA . ASN A 1 115 ? -21.114 7.481 33.974 1.00 52.47 115 ASN A CA 1
ATOM 893 C C . ASN A 1 115 ? -21.506 6.040 34.343 1.00 52.47 115 ASN A C 1
ATOM 895 O O . ASN A 1 115 ? -22.643 5.615 34.125 1.00 52.47 115 ASN A O 1
ATOM 899 N N . ALA A 1 116 ? -20.567 5.280 34.903 1.00 43.00 116 ALA A N 1
ATOM 900 C CA . ALA A 1 116 ? -20.866 3.975 35.454 1.00 43.00 116 ALA A CA 1
ATOM 901 C C . ALA A 1 116 ? -21.136 4.165 36.942 1.00 43.00 116 ALA A C 1
ATOM 903 O O . ALA A 1 116 ? -20.268 4.591 37.701 1.00 43.00 116 ALA A O 1
ATOM 904 N N . VAL A 1 117 ? -22.373 3.851 37.326 1.00 44.22 117 VAL A N 1
ATOM 905 C CA . VAL A 1 117 ? -22.786 3.472 38.678 1.00 44.22 117 VAL A CA 1
ATOM 906 C C . VAL A 1 117 ? -21.601 2.901 39.456 1.00 44.22 117 VAL A C 1
ATOM 908 O O . VAL A 1 117 ? -20.960 1.969 38.977 1.00 44.22 117 VAL A O 1
ATOM 911 N N . ASN A 1 118 ? -21.349 3.457 40.646 1.00 36.97 118 ASN A N 1
ATOM 912 C CA . ASN A 1 118 ? -20.377 2.986 41.634 1.00 36.97 118 ASN A CA 1
ATOM 913 C C . ASN A 1 118 ? -20.421 1.454 41.781 1.00 36.97 118 ASN A C 1
ATOM 915 O O . ASN A 1 118 ? -21.153 0.922 42.619 1.00 36.97 118 ASN A O 1
ATOM 919 N N . VAL A 1 119 ? -19.624 0.727 41.000 1.00 40.09 119 VAL A N 1
ATOM 920 C CA . VAL A 1 119 ? -19.349 -0.679 41.274 1.00 40.09 119 VAL A CA 1
ATOM 921 C C . VAL A 1 119 ? -18.189 -0.680 42.251 1.00 40.09 119 VAL A C 1
ATOM 923 O O . VAL A 1 119 ? -17.030 -0.524 41.875 1.00 40.09 119 VAL A O 1
ATOM 926 N N . LYS A 1 120 ? -18.551 -0.795 43.532 1.00 39.88 120 LYS A N 1
ATOM 927 C CA . LYS A 1 120 ? -17.628 -1.065 44.633 1.00 39.88 120 LYS A CA 1
ATOM 928 C C . LYS A 1 120 ? -16.669 -2.193 44.251 1.00 39.88 120 LYS A C 1
ATOM 930 O O . LYS A 1 120 ? -17.100 -3.240 43.772 1.00 39.88 120 LYS A O 1
ATOM 935 N N . GLU A 1 121 ? -15.392 -1.920 44.493 1.00 43.72 121 GLU A N 1
ATOM 936 C CA . GLU A 1 121 ? -14.281 -2.845 44.726 1.00 43.72 121 GLU A CA 1
ATOM 937 C C . GLU A 1 121 ? -14.514 -4.304 44.310 1.00 43.72 121 GLU A C 1
ATOM 939 O O . GLU A 1 121 ? -15.014 -5.142 45.057 1.00 43.72 121 GLU A O 1
ATOM 944 N N . GLY A 1 122 ? -14.047 -4.624 43.108 1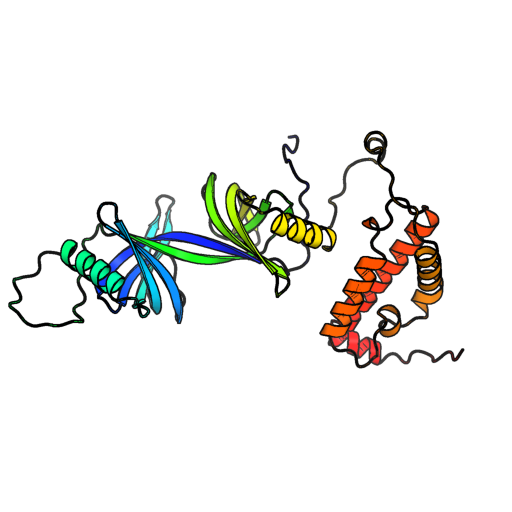.00 38.16 122 GLY A N 1
ATOM 945 C CA . GLY A 1 122 ? -13.843 -5.992 42.660 1.00 38.16 122 GLY A CA 1
ATOM 946 C C . GLY A 1 122 ? -13.124 -5.979 41.321 1.00 38.16 122 GLY A C 1
ATOM 947 O O . GLY A 1 122 ? -13.739 -5.669 40.305 1.00 38.16 122 GLY A O 1
ATOM 948 N N . LYS A 1 123 ? -11.817 -6.287 41.316 1.00 43.28 123 LYS A N 1
ATOM 949 C CA . LYS A 1 123 ? -10.961 -6.391 40.118 1.00 43.28 123 LYS A CA 1
ATOM 950 C C . LYS A 1 123 ? -11.577 -7.343 39.085 1.00 43.28 123 LYS A C 1
ATOM 952 O O . LYS A 1 123 ? -11.295 -8.538 39.070 1.00 43.28 123 LYS A O 1
ATOM 957 N N . ARG A 1 124 ? -12.399 -6.812 38.183 1.00 37.91 124 ARG A N 1
ATOM 958 C CA . ARG A 1 124 ? -12.766 -7.459 36.924 1.00 37.91 124 ARG A CA 1
ATOM 959 C C . ARG A 1 124 ? -11.901 -6.826 35.842 1.00 37.91 124 ARG A C 1
ATOM 961 O O . ARG A 1 124 ? -12.229 -5.768 35.328 1.00 37.91 124 ARG A O 1
ATOM 968 N N . LEU A 1 125 ? -10.781 -7.473 35.523 1.00 43.69 125 LEU A N 1
ATOM 969 C CA . LEU A 1 125 ? -9.781 -6.973 34.566 1.00 43.69 125 LEU A CA 1
ATOM 970 C C . LEU A 1 125 ? -10.310 -6.861 33.117 1.00 43.69 125 LEU A C 1
ATOM 972 O O . LEU A 1 125 ? -9.698 -6.193 32.298 1.00 43.69 125 LEU A O 1
ATOM 976 N N . ASN A 1 126 ? -11.468 -7.458 32.804 1.00 47.81 126 ASN A N 1
ATOM 977 C CA . ASN A 1 126 ? -11.991 -7.587 31.436 1.00 47.81 126 ASN A CA 1
ATOM 978 C C . ASN A 1 126 ? -13.381 -6.952 31.237 1.00 47.81 126 ASN A C 1
ATOM 980 O O . ASN A 1 126 ? -14.223 -7.517 30.537 1.00 47.81 126 ASN A O 1
ATOM 984 N N . VAL A 1 127 ? -13.670 -5.809 31.864 1.00 58.16 127 VAL A N 1
ATOM 985 C CA . VAL A 1 127 ? -14.930 -5.090 31.599 1.00 58.16 127 VAL A CA 1
ATOM 986 C C . VAL A 1 127 ? -14.778 -4.270 30.317 1.00 58.16 127 VAL A C 1
ATOM 988 O O . VAL A 1 127 ? -13.876 -3.445 30.215 1.00 58.16 127 VAL A O 1
ATOM 991 N N . ARG A 1 128 ? -15.654 -4.507 29.334 1.00 59.94 128 ARG A N 1
ATOM 992 C CA . ARG A 1 128 ? -15.787 -3.633 28.162 1.00 59.94 128 ARG A CA 1
ATOM 993 C C . ARG A 1 128 ? -16.577 -2.395 28.552 1.00 59.94 128 ARG A C 1
ATOM 995 O O . ARG A 1 128 ? -17.684 -2.510 29.077 1.00 59.94 128 ARG A O 1
ATOM 1002 N N . VAL A 1 129 ? -15.997 -1.234 28.298 1.00 71.69 129 VAL A N 1
ATOM 1003 C CA . VAL A 1 129 ? -16.608 0.063 28.575 1.00 71.69 129 VAL A CA 1
ATOM 1004 C C . VAL A 1 129 ? -17.127 0.634 27.268 1.00 71.69 129 VAL A C 1
ATOM 1006 O O . VAL A 1 129 ? -16.402 0.643 26.277 1.00 71.69 129 VAL A O 1
ATOM 1009 N N . HIS A 1 130 ? -18.366 1.121 27.279 1.00 73.12 130 HIS A N 1
ATOM 1010 C CA . HIS A 1 130 ? -18.888 1.928 26.183 1.00 73.12 130 HIS A CA 1
ATOM 1011 C C . HIS A 1 130 ? -18.333 3.347 26.286 1.00 73.12 130 HIS A C 1
ATOM 1013 O O . HIS A 1 130 ? -18.495 3.999 27.321 1.00 73.12 130 HIS A O 1
ATOM 1019 N N . LEU A 1 131 ? -17.706 3.799 25.208 1.00 64.44 131 LEU A N 1
ATOM 1020 C CA . LEU A 1 131 ? -17.182 5.155 25.089 1.00 64.44 131 LEU A CA 1
ATOM 1021 C C . LEU A 1 131 ? -18.288 6.129 24.659 1.00 64.44 131 LEU A C 1
ATOM 1023 O O . LEU A 1 131 ? -19.382 5.708 24.245 1.00 64.44 131 LEU A O 1
ATOM 1027 N N . ASP A 1 132 ? -18.066 7.434 24.818 1.00 56.84 132 ASP A N 1
ATOM 1028 C CA . ASP A 1 132 ? -19.070 8.406 24.403 1.00 56.84 132 ASP A CA 1
ATOM 1029 C C . ASP A 1 132 ? -19.176 8.458 22.870 1.00 56.84 132 ASP A C 1
ATOM 1031 O O . ASP A 1 132 ? -18.321 7.998 22.118 1.00 56.84 132 ASP A O 1
ATOM 1035 N N . ASN A 1 133 ? -20.276 9.008 22.360 1.00 49.59 133 ASN A N 1
ATOM 1036 C CA . ASN A 1 133 ? -20.558 9.034 20.928 1.00 49.59 133 ASN A CA 1
ATOM 1037 C C . ASN A 1 133 ? -19.578 9.894 20.108 1.00 49.59 133 ASN A C 1
ATOM 1039 O O . ASN A 1 133 ? -19.706 9.882 18.878 1.00 49.59 133 ASN A O 1
ATOM 1043 N N . ALA A 1 134 ? -18.669 10.606 20.777 1.00 51.62 134 ALA A N 1
ATOM 1044 C CA . ALA A 1 134 ? -17.679 11.515 20.219 1.00 51.62 134 ALA A CA 1
ATOM 1045 C C . ALA A 1 134 ? -16.254 10.931 20.175 1.00 51.62 134 ALA A C 1
ATOM 1047 O O . ALA A 1 134 ? -15.391 11.562 19.576 1.00 51.62 134 ALA A O 1
ATOM 1048 N N . ASP A 1 135 ? -16.009 9.741 20.739 1.00 70.25 135 ASP A N 1
ATOM 1049 C CA . ASP A 1 135 ? -14.648 9.201 20.810 1.00 70.25 135 ASP A CA 1
ATOM 1050 C C . ASP A 1 135 ? -14.272 8.544 19.479 1.00 70.25 135 ASP A C 1
ATOM 1052 O O . ASP A 1 135 ? -14.703 7.433 19.125 1.00 70.25 135 ASP A O 1
ATOM 1056 N N . THR A 1 136 ? -13.497 9.289 18.695 1.00 79.75 136 THR A N 1
ATOM 1057 C CA . THR A 1 136 ? -12.973 8.844 17.413 1.00 79.75 136 THR A CA 1
ATOM 1058 C C . THR A 1 136 ? -11.548 8.336 17.571 1.00 79.75 136 THR A C 1
ATOM 1060 O O . THR A 1 136 ? -10.771 8.757 18.425 1.00 79.75 136 THR A O 1
ATOM 1063 N N . ALA A 1 137 ? -11.219 7.339 16.765 1.00 84.50 137 ALA A N 1
ATOM 1064 C CA . ALA A 1 137 ? -9.893 6.765 16.696 1.00 84.50 137 ALA A CA 1
ATOM 1065 C C . ALA A 1 137 ? -9.418 6.811 15.252 1.00 84.50 137 ALA A C 1
ATOM 1067 O O . ALA A 1 137 ? -10.213 6.733 14.318 1.00 84.50 137 ALA A O 1
ATOM 1068 N N . VAL A 1 138 ? -8.110 6.885 15.050 1.00 85.56 138 VAL A N 1
ATOM 1069 C CA . VAL A 1 138 ? -7.523 6.805 13.715 1.00 85.56 138 VAL A CA 1
ATOM 1070 C C . VAL A 1 138 ? -7.059 5.377 13.473 1.00 85.56 138 VAL A C 1
ATOM 1072 O O . VAL A 1 138 ? -6.112 4.892 14.094 1.00 85.56 138 VAL A O 1
ATOM 1075 N N . LEU A 1 139 ? -7.733 4.691 12.555 1.00 83.50 139 LEU A N 1
ATOM 1076 C CA . LEU A 1 139 ? -7.377 3.357 12.099 1.00 83.50 139 LEU A CA 1
ATOM 1077 C C . LEU A 1 139 ? -6.466 3.449 10.876 1.00 83.50 139 LEU A C 1
ATOM 1079 O O . LEU A 1 139 ? -6.845 4.000 9.845 1.00 83.50 139 LEU A O 1
ATOM 1083 N N . ASN A 1 140 ? -5.279 2.859 10.980 1.00 81.38 140 ASN A N 1
ATOM 1084 C CA . ASN A 1 140 ? -4.325 2.765 9.884 1.00 81.38 140 ASN A CA 1
ATOM 1085 C C . ASN A 1 140 ? -4.604 1.507 9.057 1.00 81.38 140 ASN A C 1
ATOM 1087 O O . ASN A 1 140 ? -4.353 0.384 9.501 1.00 81.38 140 ASN A O 1
ATOM 1091 N N . ILE A 1 141 ? -5.126 1.704 7.848 1.00 73.00 141 ILE A N 1
ATOM 1092 C CA . ILE A 1 141 ? -5.542 0.635 6.941 1.00 73.00 141 ILE A CA 1
ATOM 1093 C C . ILE A 1 141 ? -4.551 0.546 5.772 1.00 73.00 141 ILE A C 1
ATOM 1095 O O . ILE A 1 141 ? -4.501 1.468 4.950 1.00 73.00 141 ILE A O 1
ATOM 1099 N N . PRO A 1 142 ? -3.782 -0.555 5.646 1.00 76.62 142 PRO A N 1
ATOM 1100 C CA . PRO A 1 142 ? -3.001 -0.808 4.444 1.00 76.62 142 PRO A CA 1
ATOM 1101 C C . PRO A 1 142 ? -3.922 -1.084 3.262 1.00 76.62 142 PRO A C 1
ATOM 1103 O O . PRO A 1 142 ? -4.762 -1.982 3.325 1.00 76.62 142 PRO A O 1
ATOM 1106 N N . ALA A 1 143 ? -3.692 -0.393 2.152 1.00 75.56 143 ALA A N 1
ATOM 1107 C CA . ALA A 1 143 ? -4.236 -0.785 0.859 1.00 75.56 143 ALA A CA 1
ATOM 1108 C C . ALA A 1 143 ? -3.120 -0.873 -0.181 1.00 75.56 143 ALA A C 1
ATOM 1110 O O . ALA A 1 143 ? -2.168 -0.094 -0.165 1.00 75.56 143 ALA A O 1
ATOM 1111 N N . SER A 1 144 ? -3.214 -1.879 -1.047 1.00 80.75 144 SER A N 1
ATOM 1112 C CA . SER A 1 144 ? -2.247 -2.119 -2.119 1.00 80.75 144 SER A CA 1
ATOM 1113 C C . SER A 1 144 ? -2.866 -1.717 -3.446 1.00 80.75 144 SER A C 1
ATOM 1115 O O . SER A 1 144 ? -3.937 -2.213 -3.785 1.00 80.75 144 SER A O 1
ATOM 1117 N N . TYR A 1 145 ? -2.169 -0.884 -4.205 1.00 83.19 145 TYR A N 1
ATOM 1118 C CA . TYR A 1 145 ? -2.587 -0.440 -5.526 1.00 83.19 145 TYR A CA 1
ATOM 1119 C C . TYR A 1 145 ? -1.551 -0.815 -6.573 1.00 83.19 145 TYR A C 1
ATOM 1121 O O . TYR A 1 145 ? -0.345 -0.882 -6.303 1.00 83.19 145 TYR A O 1
ATOM 1129 N N . LYS A 1 146 ? -2.043 -1.063 -7.785 1.00 79.69 146 LYS A N 1
ATOM 1130 C CA . LYS A 1 146 ? -1.200 -1.229 -8.963 1.00 79.69 146 LYS A CA 1
ATOM 1131 C C . LYS A 1 146 ? -0.674 0.143 -9.382 1.00 79.69 146 LYS A C 1
ATOM 1133 O O . LYS A 1 146 ? -1.429 1.113 -9.425 1.00 79.69 146 LYS A O 1
ATOM 1138 N N . VAL A 1 147 ? 0.615 0.209 -9.696 1.00 84.88 147 VAL A N 1
ATOM 1139 C CA . VAL A 1 147 ? 1.238 1.421 -10.236 1.00 84.88 147 VAL A CA 1
ATOM 1140 C C . VAL A 1 147 ? 1.098 1.415 -11.759 1.00 84.88 147 VAL A C 1
ATOM 1142 O O . VAL A 1 147 ? 1.468 0.437 -12.406 1.00 84.88 147 VAL A O 1
ATOM 1145 N N . ARG A 1 148 ? 0.534 2.489 -12.321 1.00 80.62 148 ARG A N 1
ATOM 1146 C CA . ARG A 1 148 ? 0.386 2.719 -13.770 1.00 80.62 148 ARG A CA 1
ATOM 1147 C C . ARG A 1 148 ? 1.604 3.409 -14.366 1.00 80.62 148 ARG A C 1
ATOM 1149 O O . ARG A 1 148 ? 2.089 3.004 -15.414 1.00 80.62 148 ARG A O 1
ATOM 1156 N N . GLU A 1 149 ? 2.096 4.437 -13.688 1.00 84.19 149 GLU A N 1
ATOM 1157 C CA . GLU A 1 149 ? 3.268 5.199 -14.117 1.00 84.19 149 GLU A CA 1
ATOM 1158 C C . GLU A 1 149 ? 4.219 5.377 -12.946 1.00 84.19 149 GLU A C 1
ATOM 1160 O O . GLU A 1 149 ? 3.779 5.552 -11.810 1.00 84.19 149 GLU A O 1
ATOM 1165 N N . ILE A 1 150 ? 5.517 5.401 -13.215 1.00 84.94 150 ILE A N 1
ATOM 1166 C CA . ILE A 1 150 ? 6.532 5.670 -12.199 1.00 84.94 150 ILE A CA 1
ATOM 1167 C C . ILE A 1 150 ? 7.608 6.602 -12.749 1.00 84.94 150 ILE A C 1
ATOM 1169 O O . ILE A 1 150 ? 7.895 6.615 -13.943 1.00 84.94 150 ILE A O 1
ATOM 1173 N N . GLY A 1 151 ? 8.193 7.411 -11.877 1.00 81.94 151 GLY A N 1
ATOM 1174 C CA . GLY A 1 151 ? 9.333 8.271 -12.164 1.00 81.94 151 GLY A CA 1
ATOM 1175 C C . GLY A 1 151 ? 10.111 8.561 -10.883 1.00 81.94 151 GLY A C 1
ATOM 1176 O O . GLY A 1 151 ? 9.686 8.204 -9.787 1.00 81.94 151 GLY A O 1
ATOM 1177 N N . LEU A 1 152 ? 11.245 9.251 -10.996 1.00 81.38 152 LEU A N 1
ATOM 1178 C CA . LEU A 1 152 ? 12.100 9.541 -9.833 1.00 81.38 152 LEU A CA 1
ATOM 1179 C C . LEU A 1 152 ? 11.469 10.505 -8.818 1.00 81.38 152 LEU A C 1
ATOM 1181 O O . LEU A 1 152 ? 11.887 10.537 -7.665 1.00 81.38 152 LEU A O 1
ATOM 1185 N N . GLY A 1 153 ? 10.478 11.292 -9.244 1.00 80.50 153 GLY A N 1
ATOM 1186 C CA . GLY A 1 153 ? 9.762 12.233 -8.380 1.00 80.50 153 GLY A CA 1
ATOM 1187 C C . GLY A 1 153 ? 8.421 11.727 -7.857 1.00 80.50 153 GLY A C 1
ATOM 1188 O O . GLY A 1 153 ? 7.781 12.429 -7.081 1.00 80.50 153 GLY A O 1
ATOM 1189 N N . GLY A 1 154 ? 7.947 10.561 -8.297 1.00 87.94 154 GLY A N 1
ATOM 1190 C CA . GLY A 1 154 ? 6.610 10.112 -7.935 1.00 87.94 154 GLY A CA 1
ATOM 1191 C C . GLY A 1 154 ? 6.061 9.009 -8.823 1.00 87.94 154 GLY A C 1
ATOM 1192 O O . GLY A 1 154 ? 6.765 8.428 -9.647 1.00 87.94 154 GLY A O 1
ATOM 1193 N N . LEU A 1 155 ? 4.771 8.738 -8.676 1.00 91.19 155 LEU A N 1
ATOM 1194 C CA . LEU A 1 155 ? 4.081 7.686 -9.412 1.00 91.19 155 LEU A CA 1
ATOM 1195 C C . LEU A 1 155 ? 2.602 7.999 -9.633 1.00 91.19 155 LEU A C 1
ATOM 1197 O O . LEU A 1 155 ? 2.056 8.942 -9.061 1.00 91.19 155 LEU A O 1
ATOM 1201 N N . LEU A 1 156 ? 1.964 7.203 -10.481 1.00 89.38 156 LEU A N 1
ATOM 1202 C CA . LEU A 1 156 ? 0.529 7.210 -10.723 1.00 89.38 156 LEU A CA 1
ATOM 1203 C C . LEU A 1 156 ? -0.041 5.852 -10.321 1.00 89.38 156 LEU A C 1
ATOM 1205 O O . LEU A 1 156 ? 0.429 4.822 -10.805 1.00 89.38 156 LEU A O 1
ATOM 1209 N N . ILE A 1 157 ? -1.061 5.849 -9.470 1.00 89.62 157 ILE A N 1
ATOM 1210 C CA . ILE A 1 157 ? -1.856 4.657 -9.160 1.00 89.62 157 ILE A CA 1
ATOM 1211 C C . ILE A 1 157 ? -3.281 4.810 -9.668 1.00 89.62 157 ILE A C 1
ATOM 1213 O O . ILE A 1 157 ? -3.743 5.916 -9.944 1.00 89.62 157 ILE A O 1
ATOM 1217 N N . GLU A 1 158 ? -3.981 3.686 -9.715 1.00 84.31 158 GLU A N 1
ATOM 1218 C CA . GLU A 1 158 ? -5.416 3.633 -9.951 1.00 84.31 158 GLU A CA 1
ATOM 1219 C C . GLU A 1 158 ? -6.125 3.024 -8.737 1.00 84.31 158 GLU A C 1
ATOM 1221 O O . GLU A 1 158 ? -5.716 1.973 -8.228 1.00 84.31 158 GLU A O 1
ATOM 1226 N N . CYS A 1 159 ? -7.178 3.686 -8.258 1.00 78.94 159 CYS A N 1
ATOM 1227 C CA . CYS A 1 159 ? -8.008 3.215 -7.151 1.00 78.94 159 CYS A CA 1
ATOM 1228 C C . CYS A 1 159 ? -9.483 3.588 -7.337 1.00 78.94 159 CYS A C 1
ATOM 1230 O O . CYS A 1 159 ? -9.831 4.376 -8.203 1.00 78.94 159 CYS A O 1
ATOM 1232 N N . LEU A 1 160 ? -10.363 3.011 -6.517 1.00 71.38 160 LEU A N 1
ATOM 1233 C CA . LEU A 1 160 ? -11.812 3.263 -6.564 1.00 71.38 160 LEU A CA 1
ATOM 1234 C C . LEU A 1 160 ? -12.264 4.432 -5.680 1.00 71.38 160 LEU A C 1
ATOM 1236 O O . LEU A 1 160 ? -13.429 4.808 -5.705 1.00 71.38 160 LEU A O 1
ATOM 1240 N N . GLN A 1 161 ? -11.353 4.983 -4.881 1.00 70.06 161 GLN A N 1
ATOM 1241 C CA . GLN A 1 161 ? -11.634 6.051 -3.929 1.00 70.06 161 GLN A CA 1
ATOM 1242 C C . GLN A 1 161 ? -10.907 7.325 -4.363 1.00 70.06 161 GLN A C 1
ATOM 1244 O O . GLN A 1 161 ? -9.748 7.250 -4.779 1.00 70.06 161 GLN A O 1
ATOM 1249 N N . ASP A 1 162 ? -11.567 8.475 -4.263 1.00 78.75 162 ASP A N 1
ATOM 1250 C CA . ASP A 1 162 ? -10.910 9.766 -4.405 1.00 78.75 162 ASP A CA 1
ATOM 1251 C C . ASP A 1 162 ? -10.051 10.053 -3.172 1.00 78.75 162 ASP A C 1
ATOM 1253 O O . ASP A 1 162 ? -10.362 9.665 -2.046 1.00 78.75 162 ASP A O 1
ATOM 1257 N N . ILE A 1 163 ? -8.915 10.704 -3.389 1.00 81.19 163 ILE A N 1
ATOM 1258 C CA . ILE A 1 163 ? -8.017 11.093 -2.307 1.00 81.19 163 ILE A CA 1
ATOM 1259 C C . ILE A 1 163 ? -7.786 12.593 -2.424 1.00 81.19 163 ILE A C 1
ATOM 1261 O O . ILE A 1 163 ? -7.481 13.093 -3.511 1.00 81.19 163 ILE A O 1
ATOM 1265 N N . GLU A 1 164 ? -7.933 13.302 -1.307 1.00 78.06 164 GLU A N 1
ATOM 1266 C CA . GLU A 1 164 ? -7.804 14.754 -1.257 1.00 78.06 164 GLU A CA 1
ATOM 1267 C C . GLU A 1 164 ? -6.403 15.198 -1.704 1.00 78.06 164 GLU A C 1
ATOM 1269 O O . GLU A 1 164 ? -5.378 14.705 -1.214 1.00 78.06 164 GLU A O 1
ATOM 1274 N N . ILE A 1 165 ? -6.359 16.141 -2.647 1.00 83.44 165 ILE A N 1
ATOM 1275 C CA . ILE A 1 165 ? -5.111 16.724 -3.145 1.00 83.44 165 ILE A CA 1
ATOM 1276 C C . ILE A 1 165 ? -4.400 17.441 -1.994 1.00 83.44 165 ILE A C 1
ATOM 1278 O O . ILE A 1 165 ? -5.004 18.196 -1.245 1.00 83.44 165 ILE A O 1
ATOM 1282 N N . GLY A 1 166 ? -3.095 17.213 -1.861 1.00 78.50 166 GLY A N 1
ATOM 1283 C CA . GLY A 1 166 ? -2.286 17.723 -0.757 1.00 78.50 166 GLY A CA 1
ATOM 1284 C C . GLY A 1 166 ? -2.161 16.754 0.418 1.00 78.50 166 GLY A C 1
ATOM 1285 O O . GLY A 1 166 ? -1.248 16.935 1.220 1.00 78.50 166 GLY A O 1
ATOM 1286 N N . SER A 1 167 ? -2.979 15.692 0.482 1.00 79.12 167 SER A N 1
ATOM 1287 C CA . SER A 1 167 ? -2.857 14.642 1.504 1.00 79.12 167 SER A CA 1
ATOM 1288 C C . SER A 1 167 ? -1.453 14.046 1.520 1.00 79.12 167 SER A C 1
ATOM 1290 O O . SER A 1 167 ? -0.924 13.663 0.474 1.00 79.12 167 SER A O 1
ATOM 1292 N N . ILE A 1 168 ? -0.868 13.934 2.711 1.00 84.44 168 ILE A N 1
ATOM 1293 C CA . ILE A 1 168 ? 0.462 13.363 2.940 1.00 84.44 168 ILE A CA 1
ATOM 1294 C C . ILE A 1 168 ? 0.287 12.035 3.664 1.00 84.44 168 ILE A C 1
ATOM 1296 O O . ILE A 1 168 ? -0.369 11.981 4.703 1.00 84.44 168 ILE A O 1
ATOM 1300 N N . MET A 1 169 ? 0.880 10.964 3.140 1.00 85.62 169 MET A N 1
ATOM 1301 C CA . MET A 1 169 ? 0.768 9.652 3.767 1.00 85.62 169 MET A CA 1
ATOM 1302 C C . MET A 1 169 ? 2.005 8.775 3.583 1.00 85.62 169 MET A C 1
ATOM 1304 O O . MET A 1 169 ? 2.648 8.810 2.530 1.00 85.62 169 MET A O 1
ATOM 1308 N N . PRO A 1 170 ? 2.319 7.932 4.582 1.00 86.69 170 PRO A N 1
ATOM 1309 C CA . PRO A 1 170 ? 3.325 6.899 4.431 1.00 86.69 170 PRO A CA 1
ATOM 1310 C C . PRO A 1 170 ? 2.906 5.886 3.367 1.00 86.69 170 PRO A C 1
ATOM 1312 O O . PRO A 1 170 ? 1.771 5.394 3.344 1.00 86.69 170 PRO A O 1
ATOM 1315 N N . MET A 1 171 ? 3.855 5.518 2.521 1.00 90.94 171 MET A N 1
ATOM 1316 C CA . MET A 1 171 ? 3.680 4.482 1.522 1.00 90.94 171 MET A CA 1
ATOM 1317 C C . MET A 1 171 ? 4.945 3.641 1.372 1.00 90.94 171 MET A C 1
ATOM 1319 O O . MET A 1 171 ? 6.031 3.967 1.852 1.00 90.94 171 MET A O 1
ATOM 1323 N N . SER A 1 172 ? 4.796 2.498 0.719 1.00 89.12 172 SER A N 1
ATOM 1324 C CA . SER A 1 172 ? 5.924 1.661 0.348 1.00 89.12 172 SER A CA 1
ATOM 1325 C C . SER A 1 172 ? 5.749 1.085 -1.043 1.00 89.12 172 SER A C 1
ATOM 1327 O O . SER A 1 172 ? 4.633 0.789 -1.470 1.00 89.12 172 SER A O 1
ATOM 1329 N N . LEU A 1 173 ? 6.864 0.947 -1.747 1.00 88.12 173 LEU A N 1
ATOM 1330 C CA . LEU A 1 173 ? 6.927 0.454 -3.111 1.00 88.12 173 LEU A CA 1
ATOM 1331 C C . LEU A 1 173 ? 7.682 -0.857 -3.134 1.00 88.12 173 LEU A C 1
ATOM 1333 O O . LEU A 1 173 ? 8.831 -0.933 -2.703 1.00 88.12 173 LEU A O 1
ATOM 1337 N N . SER A 1 174 ? 7.016 -1.886 -3.639 1.00 84.06 174 SER A N 1
ATOM 1338 C CA . SER A 1 174 ? 7.634 -3.170 -3.941 1.00 84.06 174 SER A CA 1
ATOM 1339 C C . SER A 1 174 ? 8.045 -3.154 -5.407 1.00 84.06 174 SER A C 1
ATOM 1341 O O . SER A 1 174 ? 7.170 -3.161 -6.267 1.00 84.06 174 SER A O 1
ATOM 1343 N N . LEU A 1 175 ? 9.351 -3.069 -5.671 1.00 73.44 175 LEU A N 1
ATOM 1344 C CA . LEU A 1 175 ? 9.906 -3.004 -7.031 1.00 73.44 175 LEU A CA 1
ATOM 1345 C C . LEU A 1 175 ? 10.175 -4.407 -7.611 1.00 73.44 175 LEU A C 1
ATOM 1347 O O . LEU A 1 175 ? 9.836 -4.691 -8.750 1.00 73.44 175 LEU A O 1
ATOM 1351 N N . HIS A 1 176 ? 10.762 -5.292 -6.802 1.00 64.31 176 HIS A N 1
ATOM 1352 C CA . HIS A 1 176 ? 10.952 -6.728 -7.049 1.00 64.31 176 HIS A CA 1
ATOM 1353 C C . HIS A 1 176 ? 10.903 -7.439 -5.684 1.00 64.31 176 HIS A C 1
ATOM 1355 O O . HIS A 1 176 ? 10.996 -6.756 -4.661 1.00 64.31 176 HIS A O 1
ATOM 1361 N N . GLU A 1 177 ? 10.766 -8.769 -5.656 1.00 52.19 177 GLU A N 1
ATOM 1362 C CA . GLU A 1 177 ? 10.426 -9.593 -4.474 1.00 52.19 177 GLU A CA 1
ATOM 1363 C C . GLU A 1 177 ? 11.206 -9.293 -3.169 1.00 52.19 177 GLU A C 1
ATOM 1365 O O . GLU A 1 177 ? 10.654 -9.523 -2.098 1.00 52.19 177 GLU A O 1
ATOM 1370 N N . ASP A 1 178 ? 12.382 -8.650 -3.224 1.00 53.38 178 ASP A N 1
ATOM 1371 C CA . ASP A 1 178 ? 13.213 -8.352 -2.045 1.00 53.38 178 ASP A CA 1
ATOM 1372 C C . ASP A 1 178 ? 13.491 -6.860 -1.769 1.00 53.38 178 ASP A C 1
ATOM 1374 O O . ASP A 1 178 ? 14.125 -6.533 -0.762 1.00 53.38 178 ASP A O 1
ATOM 1378 N N . LYS A 1 179 ? 13.050 -5.921 -2.625 1.00 70.38 179 LYS A N 1
ATOM 1379 C CA . LYS A 1 179 ? 13.373 -4.488 -2.450 1.00 70.38 179 LYS A CA 1
ATOM 1380 C C . LYS A 1 179 ? 12.130 -3.642 -2.199 1.00 70.38 179 LYS A C 1
ATOM 1382 O O . LYS A 1 179 ? 11.346 -3.357 -3.106 1.00 70.38 179 LYS A O 1
ATOM 1387 N N . LEU A 1 180 ? 11.989 -3.236 -0.938 1.00 83.06 180 LEU A N 1
ATOM 1388 C CA . LEU A 1 180 ? 10.929 -2.369 -0.439 1.00 83.06 180 LEU A CA 1
ATOM 1389 C C . LEU A 1 180 ? 11.478 -0.957 -0.216 1.00 83.06 180 LEU A C 1
ATOM 1391 O O . LEU A 1 180 ? 12.285 -0.751 0.687 1.00 83.06 180 LEU A O 1
ATOM 1395 N N . ILE A 1 181 ? 11.004 0.011 -0.995 1.00 88.62 181 ILE A N 1
ATOM 1396 C CA . ILE A 1 181 ? 11.265 1.432 -0.735 1.00 88.62 181 ILE A CA 1
ATOM 1397 C C . ILE A 1 181 ? 10.166 1.943 0.186 1.00 88.62 181 ILE A C 1
ATOM 1399 O O . ILE A 1 181 ? 8.988 1.768 -0.118 1.00 88.62 181 ILE A O 1
ATOM 1403 N N . LYS A 1 182 ? 10.527 2.568 1.307 1.00 89.62 182 LYS A N 1
ATOM 1404 C CA . LYS A 1 182 ? 9.580 3.277 2.179 1.00 89.62 182 LYS A CA 1
ATOM 1405 C C . LYS A 1 182 ? 9.730 4.767 1.922 1.00 89.62 182 LYS A C 1
ATOM 1407 O O . LYS A 1 182 ? 10.846 5.267 1.937 1.00 89.62 182 LYS A O 1
ATOM 1412 N N . VAL A 1 183 ? 8.620 5.443 1.668 1.00 92.44 183 VAL A N 1
ATOM 1413 C CA . VAL A 1 183 ? 8.613 6.861 1.306 1.00 92.44 183 VAL A CA 1
ATOM 1414 C C . VAL A 1 183 ? 7.299 7.492 1.752 1.00 92.44 183 VAL A C 1
ATOM 1416 O O . VAL A 1 183 ? 6.269 6.826 1.841 1.00 92.44 183 VAL A O 1
ATOM 1419 N N . THR A 1 184 ? 7.321 8.779 2.033 1.00 89.94 184 THR A N 1
ATOM 1420 C CA . THR A 1 184 ? 6.160 9.618 2.279 1.00 89.94 184 THR A CA 1
ATOM 1421 C C . THR A 1 184 ? 5.704 10.211 0.950 1.00 89.94 184 THR A C 1
ATOM 1423 O O . THR A 1 184 ? 6.464 10.888 0.254 1.00 89.94 184 THR A O 1
ATOM 1426 N N . GLY A 1 185 ? 4.455 9.932 0.583 1.00 90.50 185 GLY A N 1
ATOM 1427 C CA . GLY A 1 185 ? 3.833 10.428 -0.638 1.00 90.50 185 GLY A CA 1
ATOM 1428 C C . GLY A 1 185 ? 2.902 11.602 -0.360 1.00 90.50 185 GLY A C 1
ATOM 1429 O O . GLY A 1 185 ? 2.120 11.550 0.590 1.00 90.50 185 GLY A O 1
ATOM 1430 N N . ARG A 1 186 ? 2.934 12.630 -1.212 1.00 89.31 186 ARG A N 1
ATOM 1431 C CA . ARG A 1 186 ? 1.911 13.682 -1.276 1.00 89.31 186 ARG A CA 1
ATOM 1432 C C . ARG A 1 186 ? 1.015 13.475 -2.489 1.00 89.31 186 ARG A C 1
ATOM 1434 O O . ARG A 1 186 ? 1.516 13.284 -3.594 1.00 89.31 186 ARG A O 1
ATOM 1441 N N . VAL A 1 187 ? -0.299 13.569 -2.318 1.00 89.06 187 VAL A N 1
ATOM 1442 C CA . VAL A 1 187 ? -1.252 13.538 -3.437 1.00 89.06 187 VAL A CA 1
ATOM 1443 C C . VAL A 1 187 ? -1.128 14.831 -4.236 1.00 89.06 187 VAL A C 1
ATOM 1445 O O . VAL A 1 187 ? -1.560 15.890 -3.794 1.00 89.06 187 VAL A O 1
ATOM 1448 N N . ALA A 1 188 ? -0.524 14.754 -5.418 1.00 87.81 188 ALA A N 1
ATOM 1449 C CA . ALA A 1 188 ? -0.326 15.890 -6.315 1.00 87.81 188 ALA A CA 1
ATOM 1450 C C . ALA A 1 188 ? -1.482 16.060 -7.313 1.00 87.81 188 ALA A C 1
ATOM 1452 O O . ALA A 1 188 ? -1.693 17.147 -7.843 1.00 87.81 188 ALA A O 1
ATOM 1453 N N . SER A 1 189 ? -2.225 14.987 -7.598 1.00 87.81 189 SER A N 1
ATOM 1454 C CA . SER A 1 189 ? -3.395 15.031 -8.480 1.00 87.81 189 SER A CA 1
ATOM 1455 C C . SER A 1 189 ? -4.346 13.875 -8.191 1.00 87.81 189 SER A C 1
ATOM 1457 O O . SER A 1 189 ? -3.898 12.778 -7.861 1.00 87.81 189 SER A O 1
ATOM 1459 N N . CYS A 1 190 ? -5.641 14.121 -8.364 1.00 86.81 190 CYS A N 1
ATOM 1460 C CA . CYS A 1 190 ? -6.704 13.126 -8.324 1.00 86.81 190 CYS A CA 1
ATOM 1461 C C . CYS A 1 190 ? -7.613 13.394 -9.526 1.00 86.81 190 CYS A C 1
ATOM 1463 O O . CYS A 1 190 ? -8.172 14.486 -9.641 1.00 86.81 190 CYS A O 1
ATOM 1465 N N . ARG A 1 191 ? -7.705 12.447 -10.464 1.00 86.00 191 ARG A N 1
ATOM 1466 C CA . ARG A 1 191 ? -8.562 12.571 -11.652 1.00 86.00 191 ARG A CA 1
ATOM 1467 C C . ARG A 1 191 ? -9.527 11.403 -11.708 1.00 86.00 191 ARG A C 1
ATOM 1469 O O . ARG A 1 191 ? -9.085 10.261 -11.736 1.00 86.00 191 ARG A O 1
ATOM 1476 N N . GLY A 1 192 ? -10.823 11.698 -11.734 1.00 80.81 192 GLY A N 1
ATOM 1477 C CA . GLY A 1 192 ? -11.847 10.689 -11.984 1.00 80.81 192 GLY A CA 1
ATOM 1478 C C . GLY A 1 192 ? -11.785 10.219 -13.435 1.00 80.81 192 GLY A C 1
ATOM 1479 O O . GLY A 1 192 ? -11.828 11.036 -14.352 1.00 80.81 192 GLY A O 1
ATOM 1480 N N . GLU A 1 193 ? -11.691 8.913 -13.630 1.00 80.56 193 GLU A N 1
ATOM 1481 C CA . GLU A 1 193 ? -11.707 8.227 -14.916 1.00 80.56 193 GLU A CA 1
ATOM 1482 C C . GLU A 1 193 ? -12.855 7.208 -14.891 1.00 80.56 193 GLU A C 1
ATOM 1484 O O . GLU A 1 193 ? -13.079 6.527 -13.893 1.00 80.56 193 GLU A O 1
ATOM 1489 N N . PHE A 1 194 ? -13.623 7.117 -15.974 1.00 75.19 194 PHE A N 1
ATOM 1490 C CA . PHE A 1 194 ? -14.663 6.098 -16.110 1.00 75.19 194 PHE A CA 1
ATOM 1491 C C . PHE A 1 194 ? -14.132 4.980 -16.998 1.00 75.19 194 PHE A C 1
ATOM 1493 O O . PHE A 1 194 ? -13.761 5.225 -18.144 1.00 75.19 194 PHE A O 1
ATOM 1500 N N . SER A 1 195 ? -14.094 3.763 -16.462 1.00 67.81 195 SER A N 1
ATOM 1501 C CA . SER A 1 195 ? -13.662 2.565 -17.177 1.00 67.81 195 SER A CA 1
ATOM 1502 C C . SER A 1 195 ? -14.570 1.405 -16.781 1.00 67.81 195 SER A C 1
ATOM 1504 O O . SER A 1 195 ? -14.905 1.261 -15.611 1.00 67.81 195 SER A O 1
ATOM 1506 N N . ASP A 1 196 ? -15.014 0.615 -17.759 1.00 58.09 196 ASP A N 1
ATOM 1507 C CA . ASP A 1 196 ? -15.842 -0.585 -17.542 1.00 58.09 196 ASP A CA 1
ATOM 1508 C C . ASP A 1 196 ? -17.103 -0.360 -16.670 1.00 58.09 196 ASP A C 1
ATOM 1510 O O . ASP A 1 196 ? -17.467 -1.165 -15.818 1.00 58.09 196 ASP A O 1
ATOM 1514 N N . GLY A 1 197 ? -17.764 0.794 -16.832 1.00 65.31 197 GLY A N 1
ATOM 1515 C CA . GLY A 1 197 ? -18.973 1.146 -16.071 1.00 65.31 197 GLY A CA 1
ATOM 1516 C C . GLY A 1 197 ? -18.741 1.473 -14.589 1.00 65.31 197 GLY A C 1
ATOM 1517 O O . GLY A 1 197 ? -19.699 1.790 -13.885 1.00 65.31 197 GLY A O 1
ATOM 1518 N N . GLN A 1 198 ? -17.492 1.453 -14.120 1.00 70.81 198 GLN A N 1
ATOM 1519 C CA . GLN A 1 198 ? -17.101 1.832 -12.768 1.00 70.81 198 GLN A CA 1
ATOM 1520 C C . GLN A 1 198 ? -16.291 3.138 -12.792 1.00 70.81 198 GLN A C 1
ATOM 1522 O O . GLN A 1 198 ? -15.542 3.435 -13.727 1.00 70.81 198 GLN A O 1
ATOM 1527 N N . LYS A 1 199 ? -16.468 3.969 -11.761 1.00 73.88 199 LYS A N 1
ATOM 1528 C CA . LYS A 1 199 ? -15.663 5.178 -11.569 1.00 73.88 199 LYS A CA 1
ATOM 1529 C C . LYS A 1 199 ? -14.364 4.794 -10.862 1.00 73.88 199 LYS A C 1
ATOM 1531 O O . LYS A 1 199 ? -14.391 4.264 -9.754 1.00 73.88 199 LYS A O 1
ATOM 1536 N N . HIS A 1 200 ? -13.244 5.071 -11.510 1.00 82.00 200 HIS A N 1
ATOM 1537 C CA . HIS A 1 200 ? -11.897 4.923 -10.976 1.00 82.00 200 HIS A CA 1
ATOM 1538 C C . HIS A 1 200 ? -11.266 6.306 -10.806 1.00 82.00 200 HIS A C 1
ATOM 1540 O O . HIS A 1 200 ? -11.711 7.294 -11.384 1.00 82.00 200 HIS A O 1
ATOM 1546 N N . TYR A 1 201 ? -10.216 6.391 -10.004 1.00 83.19 201 TYR A N 1
ATOM 1547 C CA . TYR A 1 201 ? -9.439 7.600 -9.801 1.00 83.19 201 TYR A CA 1
ATOM 1548 C C . TYR A 1 201 ? -7.973 7.313 -10.101 1.00 83.19 201 TYR A C 1
ATOM 1550 O O . TYR A 1 201 ? -7.357 6.428 -9.502 1.00 83.19 201 TYR A O 1
ATOM 1558 N N . ALA A 1 202 ? -7.411 8.084 -11.028 1.00 86.94 202 ALA A N 1
ATOM 1559 C CA . ALA A 1 202 ? -5.981 8.140 -11.268 1.00 86.94 202 ALA A CA 1
ATOM 1560 C C . ALA A 1 202 ? -5.358 9.126 -10.273 1.00 86.94 202 ALA A C 1
ATOM 1562 O O . ALA A 1 202 ? -5.564 10.343 -10.364 1.00 86.94 202 ALA A O 1
ATOM 1563 N N . ILE A 1 203 ? -4.605 8.595 -9.310 1.00 89.38 203 ILE A N 1
ATOM 1564 C CA . ILE A 1 203 ? -3.981 9.376 -8.241 1.00 89.38 203 ILE A CA 1
ATOM 1565 C C . ILE A 1 203 ? -2.491 9.523 -8.527 1.00 89.38 203 ILE A C 1
ATOM 1567 O O . ILE A 1 203 ? -1.744 8.543 -8.561 1.00 89.38 203 ILE A O 1
ATOM 1571 N N . GLY A 1 204 ? -2.047 10.763 -8.720 1.00 90.75 204 GLY A N 1
ATOM 1572 C CA . GLY A 1 204 ? -0.632 11.103 -8.831 1.00 90.75 204 GLY A CA 1
ATOM 1573 C C . GLY A 1 204 ? -0.038 11.389 -7.459 1.00 90.75 204 GLY A C 1
ATOM 1574 O O . GLY A 1 204 ? -0.488 12.312 -6.783 1.00 90.75 204 GLY A O 1
ATOM 1575 N N . LEU A 1 205 ? 0.991 10.637 -7.081 1.00 90.88 205 LEU A N 1
ATOM 1576 C CA . LEU A 1 205 ? 1.716 10.771 -5.820 1.00 90.88 205 LEU A CA 1
ATOM 1577 C C . LEU A 1 205 ? 3.125 11.306 -6.080 1.00 90.88 205 LEU A C 1
ATOM 1579 O O . LEU A 1 205 ? 3.819 10.812 -6.965 1.00 90.88 205 LEU A O 1
ATOM 1583 N N . GLU A 1 206 ? 3.544 12.301 -5.307 1.00 90.94 206 GLU A N 1
ATOM 1584 C CA . GLU A 1 206 ? 4.894 12.870 -5.296 1.00 90.94 206 GLU A CA 1
ATOM 1585 C C . GLU A 1 206 ? 5.673 12.351 -4.085 1.00 90.94 206 GLU A C 1
ATOM 1587 O O . GLU A 1 206 ? 5.133 12.312 -2.980 1.00 90.94 206 GLU A O 1
ATOM 1592 N N . PHE A 1 207 ? 6.935 11.967 -4.275 1.00 92.38 207 PHE A N 1
ATOM 1593 C CA . PHE A 1 207 ? 7.805 11.520 -3.184 1.00 92.38 207 PHE A CA 1
ATOM 1594 C C . PHE A 1 207 ? 8.400 12.713 -2.433 1.00 92.38 207 PHE A C 1
ATOM 1596 O O . PHE A 1 207 ? 9.025 13.574 -3.051 1.00 92.38 207 PHE A O 1
ATOM 1603 N N . LEU A 1 208 ? 8.250 12.749 -1.106 1.00 88.19 208 LEU A N 1
ATOM 1604 C CA . LEU A 1 208 ? 8.761 13.844 -0.274 1.00 88.19 208 LEU A CA 1
ATOM 1605 C C . LEU A 1 208 ? 10.149 13.565 0.320 1.00 88.19 208 LEU A C 1
ATOM 1607 O O . LEU A 1 208 ? 10.966 14.475 0.415 1.00 88.19 208 LEU A O 1
ATOM 1611 N N . ASP A 1 209 ? 10.421 12.324 0.715 1.00 88.94 209 ASP A N 1
ATOM 1612 C CA . ASP A 1 209 ? 11.587 11.933 1.524 1.00 88.94 209 ASP A CA 1
ATOM 1613 C C . ASP A 1 209 ? 12.325 10.709 0.942 1.00 88.94 209 ASP A C 1
ATOM 1615 O O . ASP A 1 209 ? 12.825 9.848 1.666 1.00 88.94 209 ASP A O 1
ATOM 1619 N N . LEU A 1 210 ? 12.419 10.629 -0.391 1.00 88.19 210 LEU A N 1
ATOM 1620 C CA . LEU A 1 210 ? 13.147 9.555 -1.072 1.00 88.19 210 LEU A CA 1
ATOM 1621 C C . LEU A 1 210 ? 14.663 9.683 -0.843 1.00 88.19 210 LEU A C 1
ATOM 1623 O O . LEU A 1 210 ? 15.287 10.628 -1.332 1.00 88.19 210 LEU A O 1
ATOM 1627 N N . THR A 1 211 ? 15.252 8.709 -0.145 1.00 88.62 211 THR A N 1
ATOM 1628 C CA . THR A 1 211 ? 16.696 8.669 0.147 1.00 88.62 211 THR A CA 1
ATOM 1629 C C . THR A 1 211 ? 17.533 8.470 -1.120 1.00 88.62 211 THR A C 1
ATOM 1631 O O . THR A 1 211 ? 17.048 7.896 -2.091 1.00 88.62 211 THR A O 1
ATOM 1634 N N . ASP A 1 212 ? 18.808 8.870 -1.120 1.00 83.31 212 ASP A N 1
ATOM 1635 C CA . ASP A 1 212 ? 19.690 8.681 -2.287 1.00 83.31 212 ASP A CA 1
ATOM 1636 C C . ASP A 1 212 ? 19.868 7.203 -2.658 1.00 83.31 212 ASP A C 1
ATOM 1638 O O . ASP A 1 212 ? 19.825 6.840 -3.833 1.00 83.31 212 ASP A O 1
ATOM 1642 N N . LYS A 1 213 ? 19.966 6.327 -1.652 1.00 85.31 213 LYS A N 1
ATOM 1643 C CA . LYS A 1 213 ? 20.036 4.871 -1.839 1.00 85.31 213 LYS A CA 1
ATOM 1644 C C . LYS A 1 213 ? 18.767 4.317 -2.496 1.00 85.31 213 LYS A C 1
ATOM 1646 O O . LYS A 1 213 ? 18.838 3.451 -3.371 1.00 85.31 213 LYS A O 1
ATOM 1651 N N . ASP A 1 214 ? 17.599 4.789 -2.066 1.00 86.44 214 ASP A N 1
ATOM 1652 C CA . ASP A 1 214 ? 16.316 4.368 -2.636 1.00 86.44 214 ASP A CA 1
ATOM 1653 C C . ASP A 1 214 ? 16.070 5.002 -4.006 1.00 86.44 214 ASP A C 1
ATOM 1655 O O . ASP A 1 214 ? 15.489 4.371 -4.886 1.00 86.44 214 ASP A O 1
ATOM 1659 N N . ARG A 1 215 ? 16.575 6.216 -4.228 1.00 83.50 215 ARG A N 1
ATOM 1660 C CA . ARG A 1 215 ? 16.590 6.875 -5.532 1.00 83.50 215 ARG A CA 1
ATOM 1661 C C . ARG A 1 215 ? 17.431 6.080 -6.519 1.00 83.50 215 ARG A C 1
ATOM 1663 O O . ARG A 1 215 ? 16.941 5.794 -7.599 1.00 83.50 215 ARG A O 1
ATOM 1670 N N . GLU A 1 216 ? 18.637 5.655 -6.154 1.00 77.69 216 GLU A N 1
ATOM 1671 C CA . GLU A 1 216 ? 19.487 4.802 -6.996 1.00 77.69 216 GLU A CA 1
ATOM 1672 C C . GLU A 1 216 ? 18.823 3.448 -7.291 1.00 77.69 216 GLU A C 1
ATOM 1674 O O . GLU A 1 216 ? 18.841 2.957 -8.424 1.00 77.69 216 GLU A O 1
ATOM 1679 N N . ALA A 1 217 ? 18.167 2.862 -6.286 1.00 80.06 217 ALA A N 1
ATOM 1680 C CA . ALA A 1 217 ? 17.380 1.648 -6.452 1.00 80.06 217 ALA A CA 1
ATOM 1681 C C . ALA A 1 217 ? 16.251 1.823 -7.470 1.00 80.06 217 ALA A C 1
ATOM 1683 O O . ALA A 1 217 ? 16.061 0.970 -8.338 1.00 80.06 217 ALA A O 1
ATOM 1684 N N . LEU A 1 218 ? 15.515 2.925 -7.348 1.00 79.56 218 LEU A N 1
ATOM 1685 C CA . LEU A 1 218 ? 14.414 3.270 -8.224 1.00 79.56 218 LEU A CA 1
ATOM 1686 C C . LEU A 1 218 ? 14.910 3.597 -9.635 1.00 79.56 218 LEU A C 1
ATOM 1688 O O . LEU A 1 218 ? 14.312 3.125 -10.592 1.00 79.56 218 LEU A O 1
ATOM 1692 N N . THR A 1 219 ? 16.020 4.323 -9.776 1.00 76.19 219 THR A N 1
ATOM 1693 C CA . THR A 1 219 ? 16.677 4.594 -11.062 1.00 76.19 219 THR A CA 1
ATOM 1694 C C . THR A 1 219 ? 17.05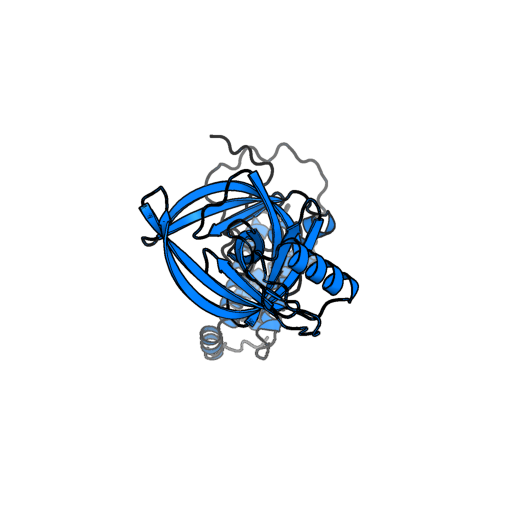4 3.295 -11.756 1.00 76.19 219 THR A C 1
ATOM 1696 O O . THR A 1 219 ? 16.705 3.098 -12.913 1.00 76.19 219 THR A O 1
ATOM 1699 N N . THR A 1 220 ? 17.712 2.383 -11.035 1.00 71.00 220 THR A N 1
ATOM 1700 C CA . THR A 1 220 ? 18.104 1.072 -11.567 1.00 71.00 220 THR A CA 1
ATOM 1701 C C . THR A 1 220 ? 16.882 0.272 -12.009 1.00 71.00 220 THR A C 1
ATOM 1703 O O . THR A 1 220 ? 16.906 -0.365 -13.057 1.00 71.00 220 THR A O 1
ATOM 1706 N N . PHE A 1 221 ? 15.809 0.305 -11.216 1.00 74.94 221 PHE A N 1
ATOM 1707 C CA . PHE A 1 221 ? 14.560 -0.372 -11.540 1.00 74.94 221 PHE A CA 1
ATOM 1708 C C . PHE A 1 221 ? 13.896 0.214 -12.790 1.00 74.94 221 PHE A C 1
ATOM 1710 O O . PHE A 1 221 ? 13.581 -0.531 -13.711 1.00 74.94 221 PHE A O 1
ATOM 1717 N N . ILE A 1 222 ? 13.742 1.540 -12.842 1.00 69.88 222 ILE A N 1
ATOM 1718 C CA . ILE A 1 222 ? 13.177 2.266 -13.983 1.00 69.88 222 ILE A CA 1
ATOM 1719 C C . ILE A 1 222 ? 13.982 1.957 -15.246 1.00 69.88 222 ILE A C 1
ATOM 1721 O O . ILE A 1 222 ? 13.396 1.584 -16.252 1.00 69.88 222 ILE A O 1
ATOM 1725 N N . ALA A 1 223 ? 15.312 2.013 -15.177 1.00 62.78 223 ALA A N 1
ATOM 1726 C CA . ALA A 1 223 ? 16.188 1.701 -16.304 1.00 62.78 223 ALA A CA 1
ATOM 1727 C C . ALA A 1 223 ? 16.080 0.241 -16.793 1.00 62.78 223 ALA A C 1
ATOM 1729 O O . ALA A 1 223 ? 16.492 -0.058 -17.905 1.00 62.78 223 ALA A O 1
ATOM 1730 N N . CYS A 1 224 ? 15.550 -0.679 -15.980 1.00 58.59 224 CYS A N 1
ATOM 1731 C CA . CYS A 1 224 ? 15.359 -2.085 -16.348 1.00 58.59 224 CYS A CA 1
ATOM 1732 C C . CYS A 1 224 ? 13.915 -2.417 -16.779 1.00 58.59 224 CYS A C 1
ATOM 1734 O O . CYS A 1 224 ? 13.639 -3.580 -17.083 1.00 58.59 224 CYS A O 1
ATOM 1736 N N . CYS A 1 225 ? 12.979 -1.458 -16.771 1.00 53.41 225 CYS A N 1
ATOM 1737 C CA . CYS A 1 225 ? 11.584 -1.696 -17.147 1.00 53.41 225 CYS A CA 1
ATOM 1738 C C . CYS A 1 225 ? 11.336 -1.429 -18.644 1.00 53.41 225 CYS A C 1
ATOM 1740 O O . CYS A 1 225 ? 11.753 -0.393 -19.154 1.00 53.41 225 CYS A O 1
ATOM 1742 N N . PRO A 1 226 ? 10.596 -2.305 -19.355 1.00 43.78 226 PRO A N 1
ATOM 1743 C CA . PRO A 1 226 ? 10.185 -2.036 -20.729 1.00 43.78 226 PRO A CA 1
ATOM 1744 C C . PRO A 1 226 ? 9.121 -0.928 -20.738 1.00 43.78 226 PRO A C 1
ATOM 1746 O O . PRO A 1 226 ? 8.038 -1.103 -20.171 1.00 43.78 226 PRO A O 1
ATOM 1749 N N . PHE A 1 227 ? 9.415 0.204 -21.377 1.00 47.50 227 PHE A N 1
ATOM 1750 C CA . PHE A 1 227 ? 8.477 1.315 -21.550 1.00 47.50 227 PHE A CA 1
ATOM 1751 C C . PHE A 1 227 ? 7.947 1.376 -22.978 1.00 47.50 227 PHE A C 1
ATOM 1753 O O . PHE A 1 227 ? 8.677 1.122 -23.931 1.00 47.50 227 PHE A O 1
ATOM 1760 N N . VAL A 1 228 ? 6.671 1.736 -23.118 1.00 37.66 228 VAL A N 1
ATOM 1761 C CA . VAL A 1 228 ? 6.098 2.173 -24.394 1.00 37.66 228 VAL A CA 1
ATOM 1762 C C . VAL A 1 228 ? 6.184 3.694 -24.401 1.00 37.66 228 VAL A C 1
ATOM 1764 O O . VAL A 1 228 ? 5.569 4.343 -23.552 1.00 37.66 228 VAL A O 1
ATOM 1767 N N . GLU A 1 229 ? 6.986 4.259 -25.301 1.00 38.34 229 GLU A N 1
ATOM 1768 C CA . GLU A 1 229 ? 6.943 5.693 -25.579 1.00 38.34 229 GLU A CA 1
ATOM 1769 C C . GLU A 1 229 ? 5.694 5.994 -26.410 1.00 38.34 229 GLU A C 1
ATOM 1771 O O . GLU A 1 229 ? 5.474 5.395 -27.463 1.00 38.34 229 GLU A O 1
ATOM 1776 N N . ASP A 1 230 ? 4.852 6.897 -25.907 1.00 32.22 230 ASP A N 1
ATOM 1777 C CA . ASP A 1 230 ? 3.703 7.405 -26.648 1.00 32.22 230 ASP A CA 1
ATOM 1778 C C . ASP A 1 230 ? 4.226 8.368 -27.723 1.00 32.22 230 ASP A C 1
ATOM 1780 O O . ASP A 1 230 ? 4.935 9.336 -27.431 1.00 32.22 230 ASP A O 1
ATOM 1784 N N . GLY A 1 231 ? 3.961 8.032 -28.983 1.00 38.84 231 GLY A N 1
ATOM 1785 C CA . GLY A 1 231 ? 4.583 8.657 -30.141 1.00 38.84 231 GLY A CA 1
ATOM 1786 C C . GLY A 1 231 ? 4.143 10.104 -30.343 1.00 38.84 231 GLY A C 1
ATOM 1787 O O . GLY A 1 231 ? 3.018 10.356 -30.761 1.00 38.84 231 GLY A O 1
ATOM 1788 N N . ASN A 1 232 ? 5.055 11.051 -30.110 1.00 31.59 232 ASN A N 1
ATOM 1789 C CA . ASN A 1 232 ? 5.205 12.276 -30.904 1.00 31.59 232 ASN A CA 1
ATOM 1790 C C . ASN A 1 232 ? 6.366 13.134 -30.374 1.00 31.59 232 ASN A C 1
ATOM 1792 O O . ASN A 1 232 ? 6.226 13.758 -29.325 1.00 31.59 232 ASN A O 1
ATOM 1796 N N . MET A 1 233 ? 7.472 13.222 -31.122 1.00 30.19 233 MET A N 1
ATOM 1797 C CA . MET A 1 233 ? 8.103 14.472 -31.596 1.00 30.19 233 MET A CA 1
ATOM 1798 C C . MET A 1 233 ? 9.479 14.197 -32.226 1.00 30.19 233 MET A C 1
ATOM 1800 O O . MET A 1 233 ? 10.146 13.221 -31.906 1.00 30.19 233 MET A O 1
ATOM 1804 N N . LYS A 1 234 ? 9.826 15.050 -33.194 1.00 30.67 234 LYS A N 1
ATOM 1805 C CA . LYS A 1 234 ? 10.875 14.893 -34.209 1.00 30.67 234 LYS A CA 1
ATOM 1806 C C . LYS A 1 234 ? 12.296 15.066 -33.653 1.00 30.67 234 LYS A C 1
ATOM 1808 O O . LYS A 1 234 ? 12.525 15.810 -32.709 1.00 30.67 234 LYS A O 1
ATOM 1813 N N . GLU A 1 235 ? 13.221 14.386 -34.318 1.00 30.70 235 GLU A N 1
ATOM 1814 C CA . GLU A 1 235 ? 14.585 14.015 -33.913 1.00 30.70 235 GLU A CA 1
ATOM 1815 C C . GLU A 1 235 ? 15.658 15.127 -33.945 1.00 30.70 235 GLU A C 1
ATOM 1817 O O . GLU A 1 235 ? 16.838 14.821 -33.811 1.00 30.70 235 GLU A O 1
ATOM 1822 N N . GLU A 1 236 ? 15.318 16.407 -34.119 1.00 31.67 236 GLU A N 1
ATOM 1823 C CA . GLU A 1 236 ? 16.333 17.397 -34.540 1.00 31.67 236 GLU A CA 1
ATOM 1824 C C . GLU A 1 236 ? 16.908 18.318 -33.443 1.00 31.67 236 GLU A C 1
ATOM 1826 O O . GLU A 1 236 ? 17.981 18.875 -33.651 1.00 31.67 236 GLU A O 1
ATOM 1831 N N . ASP A 1 237 ? 16.331 18.397 -32.237 1.00 30.14 237 ASP A N 1
ATOM 1832 C CA . ASP A 1 237 ? 16.786 19.381 -31.226 1.00 30.14 237 ASP A CA 1
ATOM 1833 C C . ASP A 1 237 ? 17.588 18.797 -30.035 1.00 30.14 237 ASP A C 1
ATOM 1835 O O . ASP A 1 237 ? 18.014 19.531 -29.142 1.00 30.14 237 ASP A O 1
ATOM 1839 N N . ALA A 1 238 ? 17.846 17.481 -29.995 1.00 30.81 238 ALA A N 1
ATOM 1840 C CA . ALA A 1 238 ? 18.498 16.822 -28.848 1.00 30.81 238 ALA A CA 1
ATOM 1841 C C . ALA A 1 238 ? 20.043 16.878 -28.851 1.00 30.81 238 ALA A C 1
ATOM 1843 O O . ALA A 1 238 ? 20.673 16.595 -27.832 1.00 30.81 238 ALA A O 1
ATOM 1844 N N . ASN A 1 239 ? 20.677 17.269 -29.960 1.00 34.00 239 ASN A N 1
ATOM 1845 C CA . ASN A 1 239 ? 22.132 17.137 -30.126 1.00 34.00 239 ASN A CA 1
ATOM 1846 C C . ASN A 1 239 ? 22.970 18.337 -29.652 1.00 34.00 239 ASN A C 1
ATOM 1848 O O . ASN A 1 239 ? 24.175 18.359 -29.902 1.00 34.00 239 ASN A O 1
ATOM 1852 N N . GLN A 1 240 ? 22.397 19.324 -28.951 1.00 37.56 240 GLN A N 1
ATOM 1853 C CA . GLN A 1 240 ? 23.147 20.539 -28.588 1.00 37.56 240 GLN A CA 1
ATOM 1854 C C . GLN A 1 240 ? 23.349 20.806 -27.092 1.00 37.56 240 GLN A C 1
ATOM 1856 O O . GLN A 1 240 ? 23.856 21.865 -26.723 1.00 37.56 240 GLN A O 1
ATOM 1861 N N . ALA A 1 241 ? 23.058 19.848 -26.213 1.00 31.98 241 ALA A N 1
ATOM 1862 C CA . ALA A 1 241 ? 23.414 19.990 -24.803 1.00 31.98 241 ALA A CA 1
ATOM 1863 C C . ALA A 1 241 ? 23.669 18.637 -24.137 1.00 31.98 241 ALA A C 1
ATOM 1865 O O . ALA A 1 241 ? 22.759 18.090 -23.532 1.00 31.98 241 ALA A O 1
ATOM 1866 N N . LEU A 1 242 ? 24.902 18.121 -24.240 1.00 30.64 242 LEU A N 1
ATOM 1867 C CA . LEU A 1 242 ? 25.582 17.282 -23.234 1.00 30.64 242 LEU A CA 1
ATOM 1868 C C . LEU A 1 242 ? 26.983 16.906 -23.749 1.00 30.64 242 LEU A C 1
ATOM 1870 O O . LEU A 1 242 ? 27.207 15.859 -24.347 1.00 30.64 242 LEU A O 1
ATOM 1874 N N . GLY A 1 243 ? 27.952 17.788 -23.505 1.00 33.28 243 GLY A N 1
ATOM 1875 C CA . GLY A 1 243 ? 29.364 17.427 -23.570 1.00 33.28 243 GLY A CA 1
ATOM 1876 C C . GLY A 1 243 ? 29.755 16.670 -22.304 1.00 33.28 243 GLY A C 1
ATOM 1877 O O . GLY A 1 243 ? 29.977 17.292 -21.270 1.00 33.28 243 GLY A O 1
ATOM 1878 N N . ALA A 1 244 ? 29.839 15.343 -22.375 1.00 30.48 244 ALA A N 1
ATOM 1879 C CA . ALA A 1 244 ? 30.543 14.524 -21.392 1.00 30.48 244 ALA A CA 1
ATOM 1880 C C . ALA A 1 244 ? 30.950 13.184 -22.025 1.00 30.48 244 ALA A C 1
ATOM 1882 O O . ALA A 1 244 ? 30.116 12.456 -22.552 1.00 30.48 244 ALA A O 1
ATOM 1883 N N . ASN A 1 245 ? 32.250 12.890 -21.978 1.00 33.94 245 ASN A N 1
ATOM 1884 C CA . ASN A 1 245 ? 32.888 11.643 -22.402 1.00 33.94 245 ASN A CA 1
ATOM 1885 C C . ASN A 1 245 ? 32.107 10.394 -21.948 1.00 33.94 245 ASN A C 1
ATOM 1887 O O . ASN A 1 245 ? 32.132 10.049 -20.766 1.00 33.94 245 ASN A O 1
ATOM 1891 N N . PHE A 1 246 ? 31.497 9.677 -22.892 1.00 37.84 246 PHE A N 1
ATOM 1892 C CA . PHE A 1 246 ? 31.068 8.293 -22.694 1.00 37.84 246 PHE A CA 1
ATOM 1893 C C . PHE A 1 246 ? 32.195 7.351 -23.144 1.00 37.84 246 PHE A C 1
ATOM 1895 O O . PHE A 1 246 ? 32.810 7.605 -24.184 1.00 37.84 246 PHE A O 1
ATOM 1902 N N . PRO A 1 247 ? 32.501 6.278 -22.392 1.00 38.88 247 PRO A N 1
ATOM 1903 C CA . PRO A 1 247 ? 33.509 5.309 -22.803 1.00 38.88 247 PRO A CA 1
ATOM 1904 C C . PRO A 1 247 ? 33.114 4.665 -24.140 1.00 38.88 247 PRO A C 1
ATOM 1906 O O . PRO A 1 247 ? 31.947 4.346 -24.366 1.00 38.88 247 PRO A O 1
ATOM 1909 N N . ALA A 1 248 ? 34.095 4.493 -25.030 1.00 53.69 248 ALA A N 1
ATOM 1910 C CA . ALA A 1 248 ? 33.917 3.784 -26.292 1.00 53.69 248 ALA A CA 1
ATOM 1911 C C . ALA A 1 248 ? 33.401 2.357 -26.032 1.00 53.69 248 ALA A C 1
ATOM 1913 O O . ALA A 1 248 ? 33.841 1.694 -25.091 1.00 53.69 248 ALA A O 1
ATOM 1914 N N . ILE A 1 249 ? 32.464 1.900 -26.864 1.00 59.69 249 ILE A N 1
ATOM 1915 C CA . ILE A 1 249 ? 31.883 0.554 -26.785 1.00 59.69 249 ILE A CA 1
ATOM 1916 C C . ILE A 1 249 ? 33.007 -0.479 -26.875 1.00 59.69 249 ILE A C 1
ATOM 1918 O O . ILE A 1 249 ? 33.883 -0.377 -27.734 1.00 59.69 249 ILE A O 1
ATOM 1922 N N . SER A 1 250 ? 33.006 -1.462 -25.973 1.00 70.12 250 SER A N 1
ATOM 1923 C CA . SER A 1 250 ? 34.058 -2.476 -25.944 1.00 70.12 250 SER A CA 1
ATOM 1924 C C . SER A 1 250 ? 33.992 -3.373 -27.183 1.00 70.12 250 SER A C 1
ATOM 1926 O O . SER A 1 250 ? 32.919 -3.829 -27.581 1.00 70.12 250 SER A O 1
ATOM 1928 N N . GLN A 1 251 ? 35.154 -3.686 -27.765 1.00 68.12 251 GLN A N 1
ATOM 1929 C CA . GLN A 1 251 ? 35.260 -4.612 -28.901 1.00 68.12 251 GLN A CA 1
ATOM 1930 C C . GLN A 1 251 ? 34.628 -5.982 -28.584 1.00 68.12 251 GLN A C 1
ATOM 1932 O O . GLN A 1 251 ? 33.969 -6.576 -29.430 1.00 68.12 251 GLN A O 1
ATOM 1937 N N . GLU A 1 252 ? 34.730 -6.434 -27.329 1.00 71.75 252 GLU A N 1
ATOM 1938 C CA . GLU A 1 252 ? 34.096 -7.667 -26.843 1.00 71.75 252 GLU A CA 1
ATOM 1939 C C . GLU A 1 252 ? 32.566 -7.666 -26.985 1.00 71.75 252 GLU A C 1
ATOM 1941 O O . GLU A 1 252 ? 31.972 -8.710 -27.259 1.00 71.75 252 GLU A O 1
ATOM 1946 N N . PHE A 1 253 ? 31.913 -6.515 -26.789 1.00 77.88 253 PHE A N 1
ATOM 1947 C CA . PHE A 1 253 ? 30.468 -6.399 -26.973 1.00 77.88 253 PHE A CA 1
ATOM 1948 C C . PHE A 1 253 ? 30.096 -6.475 -28.454 1.00 77.88 253 PHE A C 1
ATOM 1950 O O . PHE A 1 253 ? 29.153 -7.180 -28.805 1.00 77.88 253 PHE A O 1
ATOM 1957 N N . ILE A 1 254 ? 30.862 -5.805 -29.318 1.00 74.19 254 ILE A N 1
ATOM 1958 C CA . ILE A 1 254 ? 30.649 -5.812 -30.772 1.00 74.19 254 ILE A CA 1
ATOM 1959 C C . ILE A 1 254 ? 30.764 -7.240 -31.315 1.00 74.19 254 ILE A C 1
ATOM 1961 O O . ILE A 1 254 ? 29.867 -7.707 -32.015 1.00 74.19 254 ILE A O 1
ATOM 1965 N N . ASP A 1 255 ? 31.805 -7.974 -30.922 1.00 77.06 255 ASP A N 1
ATOM 1966 C CA . ASP A 1 255 ? 32.026 -9.351 -31.370 1.00 77.06 255 ASP A CA 1
ATOM 1967 C C . ASP A 1 255 ? 30.901 -10.294 -30.901 1.00 77.06 255 ASP A C 1
ATOM 1969 O O . ASP A 1 255 ? 30.425 -11.149 -31.656 1.00 77.06 255 ASP A O 1
ATOM 1973 N N . LYS A 1 256 ? 30.423 -10.117 -29.660 1.00 78.88 256 LYS A N 1
ATOM 1974 C CA . LYS A 1 256 ? 29.270 -10.860 -29.127 1.00 78.88 256 LYS A CA 1
ATOM 1975 C C . LYS A 1 256 ? 27.975 -10.519 -29.853 1.00 78.88 256 LYS A C 1
ATOM 1977 O O . LYS A 1 256 ? 27.202 -11.427 -30.155 1.00 78.88 256 LYS A O 1
ATOM 1982 N N . LEU A 1 257 ? 27.733 -9.242 -30.125 1.00 79.69 257 LEU A N 1
ATOM 1983 C CA . LEU A 1 257 ? 26.551 -8.766 -30.829 1.00 79.69 257 LEU A CA 1
ATOM 1984 C C . LEU A 1 257 ? 26.502 -9.305 -32.260 1.00 79.69 257 LEU A C 1
ATOM 1986 O O . LEU A 1 257 ? 25.479 -9.849 -32.671 1.00 79.69 257 LEU A O 1
ATOM 1990 N N . GLU A 1 258 ? 27.614 -9.242 -32.988 1.00 77.25 258 GLU A N 1
ATOM 1991 C CA . GLU A 1 258 ? 27.740 -9.826 -34.326 1.00 77.25 258 GLU A CA 1
ATOM 1992 C C . GLU A 1 258 ? 27.521 -11.340 -34.305 1.00 77.25 258 GLU A C 1
ATOM 1994 O O . GLU A 1 258 ? 26.826 -11.890 -35.163 1.00 77.25 258 GLU A O 1
ATOM 1999 N N . HIS A 1 259 ? 28.064 -12.035 -33.301 1.00 78.00 259 HIS A N 1
ATOM 2000 C CA . HIS A 1 259 ? 27.835 -13.465 -33.131 1.00 78.00 259 HIS A CA 1
ATOM 2001 C C . HIS A 1 259 ? 26.351 -13.778 -32.895 1.00 78.00 259 HIS A C 1
ATOM 2003 O O . HIS A 1 259 ? 25.785 -14.638 -33.574 1.00 78.00 259 HIS A O 1
ATOM 2009 N N . PHE A 1 260 ? 25.705 -13.074 -31.964 1.00 79.44 260 PHE A N 1
ATOM 2010 C CA . PHE A 1 260 ? 24.283 -13.249 -31.681 1.00 79.44 260 PHE A CA 1
ATOM 2011 C C . PHE A 1 260 ? 23.432 -12.945 -32.910 1.00 79.44 260 PHE A C 1
ATOM 2013 O O . PHE A 1 260 ? 22.610 -13.770 -33.304 1.00 79.44 260 PHE A O 1
ATOM 2020 N N . TYR A 1 261 ? 23.677 -11.822 -33.580 1.00 78.19 261 TYR A N 1
ATOM 2021 C CA . TYR A 1 261 ? 22.965 -11.447 -34.794 1.00 78.19 261 TYR A CA 1
ATOM 2022 C C . TYR A 1 261 ? 23.153 -12.475 -35.918 1.00 78.19 261 TYR A C 1
ATOM 2024 O O . TYR A 1 261 ? 22.190 -12.843 -36.589 1.00 78.19 261 TYR A O 1
ATOM 2032 N N . LYS A 1 262 ? 24.355 -13.027 -36.097 1.00 76.06 262 LYS A N 1
ATOM 2033 C CA . LYS A 1 262 ? 24.608 -14.049 -37.120 1.00 76.06 262 LYS A CA 1
ATOM 2034 C C . LYS A 1 262 ? 23.890 -15.370 -36.833 1.00 76.06 262 LYS A C 1
ATOM 2036 O O . LYS A 1 262 ? 23.416 -16.017 -37.765 1.00 76.06 262 LYS A O 1
ATOM 2041 N N . TRP A 1 263 ? 23.806 -15.777 -35.567 1.00 71.94 263 TRP A N 1
ATOM 2042 C CA . TRP A 1 263 ? 23.352 -17.122 -35.200 1.00 71.94 263 TRP A CA 1
ATOM 2043 C C . TRP A 1 263 ? 21.957 -17.185 -34.569 1.00 71.94 263 TRP A C 1
ATOM 2045 O O . TRP A 1 263 ? 21.450 -18.299 -34.425 1.00 71.94 263 TRP A O 1
ATOM 2055 N N . HIS A 1 264 ? 21.302 -16.058 -34.253 1.00 76.56 264 HIS A N 1
ATOM 2056 C CA . HIS A 1 264 ? 20.031 -16.032 -33.507 1.00 76.56 264 HIS A CA 1
ATOM 2057 C C . HIS A 1 264 ? 18.975 -16.986 -34.082 1.00 76.56 264 HIS A C 1
ATOM 2059 O O . HIS A 1 264 ? 18.463 -17.820 -33.352 1.00 76.56 264 HIS A O 1
ATOM 2065 N N . LYS A 1 265 ? 18.742 -16.992 -35.403 1.00 69.00 265 LYS A N 1
ATOM 2066 C CA . LYS A 1 265 ? 17.728 -17.861 -36.047 1.00 69.00 265 LYS A CA 1
ATOM 2067 C C . LYS A 1 265 ? 18.020 -19.360 -35.969 1.00 69.00 265 LYS A C 1
ATOM 2069 O O . LYS A 1 265 ? 17.118 -20.176 -36.112 1.00 69.00 265 LYS A O 1
ATOM 2074 N N . THR A 1 266 ? 19.283 -19.728 -35.792 1.00 70.62 266 THR A N 1
ATOM 2075 C CA . THR A 1 266 ? 19.725 -21.131 -35.693 1.00 70.62 266 THR A CA 1
ATOM 2076 C C . THR A 1 266 ? 19.985 -21.558 -34.249 1.00 70.62 266 THR A C 1
ATOM 2078 O O . THR A 1 266 ? 20.052 -22.748 -33.943 1.00 70.62 266 THR A O 1
ATOM 2081 N N . MET A 1 267 ? 20.137 -20.587 -33.347 1.00 76.06 267 MET A N 1
ATOM 2082 C CA . MET A 1 267 ? 20.410 -20.784 -31.936 1.00 76.06 267 MET A CA 1
ATOM 2083 C C . MET A 1 267 ? 19.085 -20.853 -31.183 1.00 76.06 267 MET A C 1
ATOM 2085 O O . MET A 1 267 ? 18.451 -19.832 -30.954 1.00 76.06 267 MET A O 1
ATOM 2089 N N . GLY A 1 268 ? 18.663 -22.051 -30.778 1.00 78.94 268 GLY A N 1
ATOM 2090 C CA . GLY A 1 268 ? 17.412 -22.218 -30.030 1.00 78.94 268 GLY A CA 1
ATOM 2091 C C . GLY A 1 268 ? 17.341 -21.380 -28.742 1.00 78.94 268 GLY A C 1
ATOM 2092 O O . GLY A 1 268 ? 18.369 -21.026 -28.164 1.00 78.94 268 GLY A O 1
ATOM 2093 N N . TYR A 1 269 ? 16.125 -21.110 -28.261 1.00 84.12 269 TYR A N 1
ATOM 2094 C CA . TYR A 1 269 ? 15.827 -20.205 -27.141 1.00 84.12 269 TYR A CA 1
ATOM 2095 C C . TYR A 1 269 ? 16.616 -20.495 -25.854 1.00 84.12 269 TYR A C 1
ATOM 2097 O O . TYR A 1 269 ? 17.072 -19.565 -25.195 1.00 84.12 269 TYR A O 1
ATOM 2105 N N . TYR A 1 270 ? 16.852 -21.767 -25.517 1.00 83.31 270 TYR A N 1
ATOM 2106 C CA . TYR A 1 270 ? 17.685 -22.138 -24.366 1.00 83.31 270 TYR A CA 1
ATOM 2107 C C . TYR A 1 270 ? 19.129 -21.657 -24.518 1.00 83.31 270 TYR A C 1
ATOM 2109 O O . TYR A 1 270 ? 19.682 -21.031 -23.617 1.00 83.31 270 TYR A O 1
ATOM 2117 N N . LYS A 1 271 ? 19.716 -21.890 -25.696 1.00 82.25 271 LYS A N 1
ATOM 2118 C CA . LYS A 1 271 ? 21.088 -21.491 -26.014 1.00 82.25 271 LYS A CA 1
ATOM 2119 C C . LYS A 1 271 ? 21.210 -19.971 -26.144 1.00 82.25 271 LYS A C 1
ATOM 2121 O O . LYS A 1 271 ? 22.208 -19.421 -25.696 1.00 82.25 271 LYS A O 1
ATOM 2126 N N . ALA A 1 272 ? 20.176 -19.305 -26.661 1.00 83.06 272 ALA A N 1
ATOM 2127 C CA . ALA A 1 272 ? 20.102 -17.848 -26.741 1.00 83.06 272 ALA A CA 1
ATOM 2128 C C . ALA A 1 272 ? 20.110 -17.181 -25.358 1.00 83.06 272 ALA A C 1
ATOM 2130 O O . ALA A 1 272 ? 20.755 -16.156 -25.176 1.00 83.06 272 ALA A O 1
ATOM 2131 N N . LEU A 1 273 ? 19.447 -17.790 -24.370 1.00 82.94 273 LEU A N 1
ATOM 2132 C CA . LEU A 1 273 ? 19.486 -17.344 -22.975 1.00 82.94 273 LEU A CA 1
ATOM 2133 C C . LEU A 1 273 ? 20.683 -17.907 -22.188 1.00 82.94 273 LEU A C 1
ATOM 2135 O O . LEU A 1 273 ? 20.824 -17.599 -21.012 1.00 82.94 273 LEU A O 1
ATOM 2139 N N . GLY A 1 274 ? 21.535 -18.745 -22.787 1.00 84.50 274 GLY A N 1
ATOM 2140 C CA . GLY A 1 274 ? 22.677 -19.356 -22.098 1.00 84.50 274 GLY A CA 1
ATOM 2141 C C . GLY A 1 274 ? 22.296 -20.359 -21.000 1.00 84.50 274 GLY A C 1
ATOM 2142 O O . GLY A 1 274 ? 23.064 -20.571 -20.065 1.00 84.50 274 GLY A O 1
ATOM 2143 N N . VAL A 1 275 ? 21.115 -20.976 -21.090 1.00 88.50 275 VAL A N 1
ATOM 2144 C CA . VAL A 1 275 ? 20.598 -21.939 -20.105 1.00 88.50 275 VAL A CA 1
ATOM 2145 C C . VAL A 1 275 ? 20.393 -23.324 -20.721 1.00 88.50 275 VAL A C 1
ATOM 2147 O O . VAL A 1 275 ? 20.320 -23.483 -21.938 1.00 88.50 275 VAL A O 1
ATOM 2150 N N . THR A 1 276 ? 20.301 -24.357 -19.882 1.00 88.25 276 THR A N 1
ATOM 2151 C CA . THR A 1 276 ? 20.019 -25.727 -20.340 1.00 88.25 276 THR A CA 1
ATOM 2152 C C . THR A 1 276 ? 18.517 -25.952 -20.536 1.00 88.25 276 THR A C 1
ATOM 2154 O O . THR A 1 276 ? 17.688 -25.242 -19.968 1.00 88.25 276 THR A O 1
ATOM 2157 N N . GLU A 1 277 ? 18.144 -26.989 -21.288 1.00 85.06 277 GLU A N 1
ATOM 2158 C CA . GLU A 1 277 ? 16.738 -27.396 -21.486 1.00 85.06 277 GLU A CA 1
ATOM 2159 C C . GLU A 1 277 ? 16.031 -27.755 -20.161 1.00 85.06 277 GLU A C 1
ATOM 2161 O O . GLU A 1 277 ? 14.811 -27.635 -20.033 1.00 85.06 277 GLU A O 1
ATOM 2166 N N . TRP A 1 278 ? 16.810 -28.112 -19.134 1.00 86.69 278 TRP A N 1
ATOM 2167 C CA . TRP A 1 278 ? 16.354 -28.438 -17.780 1.00 86.69 278 TRP A CA 1
ATOM 2168 C C . TRP A 1 278 ? 16.242 -27.220 -16.855 1.00 86.69 278 TRP A C 1
ATOM 2170 O O . TRP A 1 278 ? 15.905 -27.374 -15.682 1.00 86.69 278 TRP A O 1
ATOM 2180 N N . ALA A 1 279 ? 16.522 -26.012 -17.354 1.00 85.44 279 ALA A N 1
ATOM 2181 C CA . ALA A 1 279 ? 16.525 -24.809 -16.536 1.00 85.44 279 ALA A CA 1
ATOM 2182 C C . ALA A 1 279 ? 15.150 -24.531 -15.913 1.00 85.44 279 ALA A C 1
ATOM 2184 O O . ALA A 1 279 ? 14.102 -24.616 -16.573 1.00 85.44 279 ALA A O 1
ATOM 2185 N N . THR A 1 280 ? 15.158 -24.174 -14.630 1.00 85.31 280 THR A N 1
ATOM 2186 C CA . THR A 1 280 ? 13.956 -23.755 -13.907 1.00 85.31 280 THR A CA 1
ATOM 2187 C C . THR A 1 280 ? 13.483 -22.390 -14.406 1.00 85.31 280 THR A C 1
ATOM 2189 O O . THR A 1 280 ? 14.259 -21.609 -14.957 1.00 85.31 280 THR A O 1
ATOM 2192 N N . SER A 1 281 ? 12.209 -22.053 -14.185 1.00 74.69 281 SER A N 1
ATOM 2193 C CA . SER A 1 281 ? 11.680 -20.722 -14.527 1.00 74.69 281 SER A CA 1
ATOM 2194 C C . SER A 1 281 ? 12.479 -19.591 -13.867 1.00 74.69 281 SER A C 1
ATOM 2196 O O . SER A 1 281 ? 12.678 -18.542 -14.469 1.00 74.69 281 SER A O 1
ATOM 2198 N N . GLN A 1 282 ? 13.007 -19.820 -12.660 1.00 71.56 282 GLN A N 1
ATOM 2199 C CA . GLN A 1 282 ? 13.867 -18.860 -11.969 1.00 71.56 282 GLN A CA 1
ATOM 2200 C C . GLN A 1 282 ? 15.214 -18.673 -12.684 1.00 71.56 282 GLN A C 1
ATOM 2202 O O . GLN A 1 282 ? 15.665 -17.541 -12.845 1.00 71.56 282 GLN A O 1
ATOM 2207 N N . GLN A 1 283 ? 15.834 -19.758 -13.161 1.00 73.25 283 GLN A N 1
ATOM 2208 C CA . GLN A 1 283 ? 17.079 -19.700 -13.935 1.00 73.25 283 GLN A CA 1
ATOM 2209 C C . GLN A 1 283 ? 16.875 -19.023 -15.296 1.00 73.25 283 GLN A C 1
ATOM 2211 O O . GLN A 1 283 ? 17.697 -18.202 -15.692 1.00 73.25 283 GLN A O 1
ATOM 2216 N N . ILE A 1 284 ? 15.758 -19.303 -15.973 1.00 75.50 284 ILE A N 1
ATOM 2217 C CA . ILE A 1 284 ? 15.378 -18.653 -17.238 1.00 75.50 284 ILE A CA 1
ATOM 2218 C C . ILE A 1 284 ? 15.175 -17.146 -17.033 1.00 75.50 284 ILE A C 1
ATOM 2220 O O . ILE A 1 284 ? 15.722 -16.349 -17.793 1.00 75.50 284 ILE A O 1
ATOM 2224 N N . LYS A 1 285 ? 14.455 -16.744 -15.973 1.00 71.62 285 LYS A N 1
ATOM 2225 C CA . LYS A 1 285 ? 14.265 -15.328 -15.612 1.00 71.62 285 LYS A CA 1
ATOM 2226 C C . LYS A 1 285 ? 15.590 -14.641 -15.308 1.00 71.62 285 LYS A C 1
ATOM 2228 O O . LYS A 1 285 ? 15.843 -13.558 -15.823 1.00 71.62 285 LYS A O 1
ATOM 2233 N N . HIS A 1 286 ? 16.451 -15.271 -14.514 1.00 71.62 286 HIS A N 1
ATOM 2234 C CA . HIS A 1 286 ? 17.750 -14.701 -14.176 1.00 71.62 286 HIS A CA 1
ATOM 2235 C C . HIS A 1 286 ? 18.639 -14.513 -15.413 1.00 71.62 286 HIS A C 1
ATOM 2237 O O . HIS A 1 286 ? 19.219 -13.446 -15.598 1.00 71.62 286 HIS A O 1
ATOM 2243 N N . ALA A 1 287 ? 18.707 -15.519 -16.283 1.00 73.75 287 ALA A N 1
ATOM 2244 C CA . ALA A 1 287 ? 19.539 -15.470 -17.475 1.00 73.75 287 ALA A CA 1
ATOM 2245 C C . ALA A 1 287 ? 19.050 -14.426 -18.490 1.00 73.75 287 ALA A C 1
ATOM 2247 O O . ALA A 1 287 ? 19.850 -13.645 -19.002 1.00 73.75 287 ALA A O 1
ATOM 2248 N N . PHE A 1 288 ? 17.734 -14.328 -18.697 1.00 79.12 288 PHE A N 1
ATOM 2249 C CA . PHE A 1 288 ? 17.145 -13.267 -19.511 1.00 79.12 288 PHE A CA 1
ATOM 2250 C C . PHE A 1 288 ? 17.477 -11.869 -18.970 1.00 79.12 288 PHE A C 1
ATOM 2252 O O . PHE A 1 288 ? 17.878 -11.004 -19.740 1.00 79.12 288 PHE A O 1
ATOM 2259 N N . LEU A 1 289 ? 17.395 -11.653 -17.652 1.00 70.06 289 LEU A N 1
ATOM 2260 C CA . LEU A 1 289 ? 17.743 -10.364 -17.041 1.00 70.06 289 LEU A CA 1
ATOM 2261 C C . LEU A 1 289 ? 19.223 -10.000 -17.228 1.00 70.06 289 LEU A C 1
ATOM 2263 O O . LEU A 1 289 ? 19.545 -8.826 -17.401 1.00 70.06 289 LEU A O 1
ATOM 2267 N N . THR A 1 290 ? 20.125 -10.980 -17.197 1.00 75.25 290 THR A N 1
ATOM 2268 C CA . THR A 1 290 ? 21.552 -10.763 -17.477 1.00 75.25 290 THR A CA 1
ATOM 2269 C C . THR A 1 290 ? 21.770 -10.339 -18.928 1.00 75.25 290 THR A C 1
ATOM 2271 O O . THR A 1 290 ? 22.442 -9.339 -19.171 1.00 75.25 290 THR A O 1
ATOM 2274 N N . MET A 1 291 ? 21.129 -11.025 -19.878 1.00 77.12 291 MET A N 1
ATOM 2275 C CA . MET A 1 291 ? 21.226 -10.716 -21.309 1.00 77.12 291 MET A CA 1
ATOM 2276 C C . MET A 1 291 ? 20.587 -9.365 -21.652 1.00 77.12 291 MET A C 1
ATOM 2278 O O . MET A 1 291 ? 21.188 -8.554 -22.350 1.00 77.12 291 MET A O 1
ATOM 2282 N N . ALA A 1 292 ? 19.411 -9.070 -21.096 1.00 71.50 292 ALA A N 1
ATOM 2283 C CA . ALA A 1 292 ? 18.730 -7.790 -21.277 1.00 71.50 292 ALA A CA 1
ATOM 2284 C C . ALA A 1 292 ? 19.574 -6.614 -20.763 1.00 71.50 292 ALA A C 1
ATOM 2286 O O . ALA A 1 292 ? 19.592 -5.554 -21.377 1.00 71.50 292 ALA A O 1
ATOM 2287 N N . LYS A 1 293 ? 20.329 -6.809 -19.672 1.00 72.56 293 LYS A N 1
ATOM 2288 C CA . LYS A 1 293 ? 21.295 -5.819 -19.174 1.00 72.56 293 LYS A CA 1
ATOM 2289 C C . LYS A 1 293 ? 22.532 -5.683 -20.054 1.00 72.56 293 LYS A C 1
ATOM 2291 O O . LYS A 1 293 ? 23.201 -4.661 -19.951 1.00 72.56 293 LYS A O 1
ATOM 2296 N N . GLU A 1 294 ? 22.922 -6.703 -20.807 1.00 73.56 294 GLU A N 1
ATOM 2297 C CA . GLU A 1 294 ? 24.122 -6.691 -21.654 1.00 73.56 294 GLU A CA 1
ATOM 2298 C C . GLU A 1 294 ? 23.843 -6.028 -23.009 1.00 73.56 294 GLU A C 1
ATOM 2300 O O . GLU A 1 294 ? 24.606 -5.159 -23.428 1.00 73.56 294 GLU A O 1
ATOM 2305 N N . PHE A 1 295 ? 22.709 -6.367 -23.627 1.00 71.56 295 PHE A N 1
ATOM 2306 C CA . PHE A 1 295 ? 22.266 -5.871 -24.937 1.00 71.56 295 PHE A CA 1
ATOM 2307 C C . PHE A 1 295 ? 21.360 -4.627 -24.852 1.00 71.56 295 PHE A C 1
ATOM 2309 O O . PHE A 1 295 ? 20.723 -4.243 -25.832 1.00 71.56 295 PHE A O 1
ATOM 2316 N N . HIS A 1 296 ? 21.286 -3.968 -23.691 1.00 66.00 296 HIS A N 1
ATOM 2317 C CA . HIS A 1 296 ? 20.448 -2.779 -23.523 1.00 66.00 296 HIS A CA 1
ATOM 2318 C C . HIS A 1 296 ? 20.968 -1.603 -24.374 1.00 66.00 296 HIS A C 1
ATOM 2320 O O . HIS A 1 296 ? 22.150 -1.266 -24.246 1.00 66.00 296 HIS A O 1
ATOM 2326 N N . PRO A 1 297 ? 20.120 -0.922 -25.171 1.00 58.84 297 PRO A N 1
ATOM 2327 C CA . PRO A 1 297 ? 20.543 0.227 -25.979 1.00 58.84 297 PRO A CA 1
ATOM 2328 C C . PRO A 1 297 ? 21.164 1.349 -25.126 1.00 58.84 297 PRO A C 1
ATOM 2330 O O . PRO A 1 297 ? 22.184 1.910 -25.512 1.00 58.84 297 PRO A O 1
ATOM 2333 N N . ASP A 1 298 ? 20.658 1.590 -23.911 1.00 59.25 298 ASP A N 1
ATOM 2334 C CA . ASP A 1 298 ? 21.198 2.628 -23.009 1.00 59.25 298 ASP A CA 1
ATOM 2335 C C . ASP A 1 298 ? 22.588 2.318 -22.429 1.00 59.25 298 ASP A C 1
ATOM 2337 O O . ASP A 1 298 ? 23.249 3.220 -21.917 1.00 59.25 298 ASP A O 1
ATOM 2341 N N . LYS A 1 299 ? 23.065 1.065 -22.488 1.00 61.56 299 LYS A N 1
ATOM 2342 C CA . LYS A 1 299 ? 24.471 0.771 -22.155 1.00 61.56 299 LYS A CA 1
ATOM 2343 C C . LYS A 1 299 ? 25.429 1.135 -23.282 1.00 61.56 299 LYS A C 1
ATOM 2345 O O . LYS A 1 299 ? 26.622 1.282 -23.025 1.00 61.56 299 LYS A O 1
ATOM 2350 N N . HIS A 1 300 ? 24.908 1.302 -24.495 1.00 66.06 300 HIS A N 1
ATOM 2351 C CA . HIS A 1 300 ? 25.681 1.565 -25.703 1.00 66.06 300 HIS A CA 1
ATOM 2352 C C . HIS A 1 300 ? 25.123 2.798 -26.433 1.00 66.06 300 HIS A C 1
ATOM 2354 O O . HIS A 1 300 ? 24.735 2.697 -27.595 1.00 66.06 300 HIS A O 1
ATOM 2360 N N . PRO A 1 301 ? 25.083 3.981 -25.782 1.00 54.94 301 PRO A N 1
ATOM 2361 C CA . PRO A 1 301 ? 24.459 5.184 -26.345 1.00 54.94 301 PRO A CA 1
ATOM 2362 C C . PRO A 1 301 ? 25.153 5.692 -27.619 1.00 54.94 301 PRO A C 1
ATOM 2364 O O . PRO A 1 301 ? 24.530 6.370 -28.427 1.00 54.94 301 PRO A O 1
ATOM 2367 N N . ASN A 1 302 ? 26.422 5.325 -27.823 1.00 61.16 302 ASN A N 1
ATOM 2368 C CA . ASN A 1 302 ? 27.225 5.688 -28.995 1.00 61.16 302 ASN A CA 1
ATOM 2369 C C . ASN A 1 302 ? 27.364 4.530 -29.999 1.00 61.16 302 ASN A C 1
ATOM 2371 O O . ASN A 1 302 ? 28.389 4.426 -30.675 1.00 61.16 302 ASN A O 1
ATOM 2375 N N . ILE A 1 303 ? 26.395 3.608 -30.050 1.00 69.88 303 ILE A N 1
ATOM 2376 C CA . ILE A 1 303 ? 26.463 2.465 -30.962 1.00 69.88 303 ILE A CA 1
ATOM 2377 C C . ILE A 1 303 ? 26.278 2.933 -32.411 1.00 69.88 303 ILE A C 1
ATOM 2379 O O . ILE A 1 303 ? 25.313 3.644 -32.701 1.00 69.88 303 ILE A O 1
ATOM 2383 N N . PRO A 1 304 ? 27.196 2.573 -33.328 1.00 70.31 304 PRO A N 1
ATOM 2384 C CA . PRO A 1 304 ? 27.003 2.780 -34.756 1.00 70.31 304 PRO A CA 1
ATOM 2385 C C . PRO A 1 304 ? 25.640 2.256 -35.224 1.00 70.31 304 PRO A C 1
ATOM 2387 O O . PRO A 1 304 ? 25.154 1.237 -34.731 1.00 70.31 304 PRO A O 1
ATOM 2390 N N . GLN A 1 305 ? 25.012 2.963 -36.164 1.00 67.19 305 GLN A N 1
ATOM 2391 C CA . GLN A 1 305 ? 23.645 2.675 -36.615 1.00 67.19 305 GLN A CA 1
ATOM 2392 C C . GLN A 1 305 ? 23.476 1.231 -37.127 1.00 67.19 305 GLN A C 1
ATOM 2394 O O . GLN A 1 305 ? 22.464 0.591 -36.854 1.00 67.19 305 GLN A O 1
ATOM 2399 N N . ASP A 1 306 ? 24.489 0.688 -37.801 1.00 68.81 306 ASP A N 1
ATOM 2400 C CA . ASP A 1 306 ? 24.524 -0.696 -38.286 1.00 68.81 306 ASP A CA 1
ATOM 2401 C C . ASP A 1 306 ? 24.518 -1.729 -37.147 1.00 68.81 306 ASP A C 1
ATOM 2403 O O . ASP A 1 306 ? 23.873 -2.772 -37.244 1.00 68.81 306 ASP A O 1
ATOM 2407 N N . LEU A 1 307 ? 25.206 -1.439 -36.043 1.00 72.00 307 LEU A N 1
ATOM 2408 C CA . LEU A 1 307 ? 25.199 -2.265 -34.839 1.00 72.00 307 LEU A CA 1
ATOM 2409 C C . LEU A 1 307 ? 23.916 -2.063 -34.018 1.00 72.00 307 LEU A C 1
ATOM 2411 O O . LEU A 1 307 ? 23.441 -3.011 -33.393 1.00 72.00 307 LEU A O 1
ATOM 2415 N N . LYS A 1 308 ? 23.307 -0.873 -34.057 1.00 72.81 308 LYS A N 1
ATOM 2416 C CA . LYS A 1 308 ? 22.017 -0.591 -33.409 1.00 72.81 308 LYS A CA 1
ATOM 2417 C C . LYS A 1 308 ? 20.912 -1.505 -33.938 1.00 72.81 308 LYS A C 1
ATOM 2419 O O . LYS A 1 308 ? 20.258 -2.186 -33.153 1.00 72.81 308 LYS A O 1
ATOM 2424 N N . GLU A 1 309 ? 20.773 -1.591 -35.260 1.00 71.50 309 GLU A N 1
ATOM 2425 C CA . GLU A 1 309 ? 19.783 -2.452 -35.921 1.00 71.50 309 GLU A CA 1
ATOM 2426 C C . GLU A 1 309 ? 19.991 -3.933 -35.565 1.00 71.50 309 GLU A C 1
ATOM 2428 O O . GLU A 1 309 ? 19.044 -4.661 -35.255 1.00 71.50 309 GLU A O 1
ATOM 2433 N N . LYS A 1 310 ? 21.250 -4.387 -35.529 1.00 76.38 310 LYS A N 1
ATOM 2434 C CA . LYS A 1 310 ? 21.590 -5.755 -35.107 1.00 76.38 310 LYS A CA 1
ATOM 2435 C C . LYS A 1 310 ? 21.220 -6.005 -33.648 1.00 76.38 310 LYS A C 1
ATOM 2437 O O . LYS A 1 310 ? 20.712 -7.078 -33.323 1.00 76.38 310 LYS A O 1
ATOM 2442 N N . ASN A 1 311 ? 21.462 -5.027 -32.778 1.00 78.19 311 ASN A N 1
ATOM 2443 C CA . ASN A 1 311 ? 21.153 -5.116 -31.357 1.00 78.19 311 ASN A CA 1
ATOM 2444 C C . ASN A 1 311 ? 19.646 -5.207 -31.113 1.00 78.19 311 ASN A C 1
ATOM 2446 O O . ASN A 1 311 ? 19.203 -6.047 -30.335 1.00 78.19 311 ASN A O 1
ATOM 2450 N N . GLU A 1 312 ? 18.849 -4.427 -31.840 1.00 73.31 312 GLU A N 1
ATOM 2451 C CA . GLU A 1 312 ? 17.387 -4.503 -31.789 1.00 73.31 312 GLU A CA 1
ATOM 2452 C C . GLU A 1 312 ? 16.876 -5.901 -32.164 1.00 73.31 312 GLU A C 1
ATOM 2454 O O . GLU A 1 312 ? 16.078 -6.486 -31.428 1.00 73.31 312 GLU A O 1
ATOM 2459 N N . VAL A 1 313 ? 17.394 -6.494 -33.245 1.00 73.81 313 VAL A N 1
ATOM 2460 C CA . VAL A 1 313 ? 17.033 -7.861 -33.661 1.00 73.81 313 VAL A CA 1
ATOM 2461 C C . VAL A 1 313 ? 17.368 -8.891 -32.576 1.00 73.81 313 VAL A C 1
ATOM 2463 O O . VAL A 1 313 ? 16.563 -9.782 -32.292 1.00 73.81 313 VAL A O 1
ATOM 2466 N N . VAL A 1 314 ? 18.531 -8.765 -31.933 1.00 76.81 314 VAL A N 1
ATOM 2467 C CA . VAL A 1 314 ? 18.945 -9.660 -30.842 1.00 76.81 314 VAL A CA 1
ATOM 2468 C C . VAL A 1 314 ? 18.043 -9.498 -29.616 1.00 76.81 314 VAL A C 1
ATOM 2470 O O . VAL A 1 314 ? 17.607 -10.499 -29.046 1.00 76.81 314 VAL A O 1
ATOM 2473 N N . VAL A 1 315 ? 17.700 -8.267 -29.236 1.00 78.00 315 VAL A N 1
ATOM 2474 C CA . VAL A 1 315 ? 16.804 -7.984 -28.102 1.00 78.00 315 VAL A CA 1
ATOM 2475 C C . VAL A 1 315 ? 15.403 -8.548 -28.343 1.00 78.00 315 VAL A C 1
ATOM 2477 O O . VAL A 1 315 ? 14.838 -9.189 -27.453 1.00 78.00 315 VAL A O 1
ATOM 2480 N N . VAL A 1 316 ? 14.851 -8.377 -29.548 1.00 73.75 316 VAL A N 1
ATOM 2481 C CA . VAL A 1 316 ? 13.559 -8.972 -29.930 1.00 73.75 316 VAL A CA 1
ATOM 2482 C C . VAL A 1 316 ? 13.604 -10.493 -29.783 1.00 73.75 316 VAL A C 1
ATOM 2484 O O . VAL A 1 316 ? 12.710 -11.078 -29.169 1.00 73.75 316 VAL A O 1
ATOM 2487 N N . TYR A 1 317 ? 14.675 -11.129 -30.260 1.00 75.56 317 TYR A N 1
ATOM 2488 C CA . TYR A 1 317 ? 14.839 -12.578 -30.163 1.00 75.56 317 TYR A CA 1
ATOM 2489 C C . TYR A 1 317 ? 14.956 -13.076 -28.711 1.00 75.56 317 TYR A C 1
ATOM 2491 O O . TYR A 1 317 ? 14.363 -14.092 -28.344 1.00 75.56 317 TYR A O 1
ATOM 2499 N N . LEU A 1 318 ? 15.672 -12.348 -27.847 1.00 78.81 318 LEU A N 1
ATOM 2500 C CA . LEU A 1 318 ? 15.778 -12.667 -26.418 1.00 78.81 318 LEU A CA 1
ATOM 2501 C C . LEU A 1 318 ? 14.424 -12.556 -25.700 1.00 78.81 318 LEU A C 1
ATOM 2503 O O . LEU A 1 318 ? 14.098 -13.400 -24.861 1.00 78.81 318 LEU A O 1
ATOM 2507 N N . ASN A 1 319 ? 13.617 -11.550 -26.048 1.00 74.06 319 ASN A N 1
ATOM 2508 C CA . ASN A 1 319 ? 12.262 -11.374 -25.518 1.00 74.06 319 ASN A CA 1
ATOM 2509 C C . ASN A 1 319 ? 11.327 -12.513 -25.941 1.00 74.06 319 ASN A C 1
ATOM 2511 O O . ASN A 1 319 ? 10.540 -13.013 -25.130 1.00 74.06 319 ASN A O 1
ATOM 2515 N N . GLU A 1 320 ? 11.422 -12.946 -27.197 1.00 76.25 320 GLU A N 1
ATOM 2516 C CA . GLU A 1 320 ? 10.666 -14.081 -27.724 1.00 76.25 320 GLU A CA 1
ATOM 2517 C C . GLU A 1 320 ? 11.057 -15.392 -27.022 1.00 76.25 320 GLU A C 1
ATOM 2519 O O . GLU A 1 320 ? 10.187 -16.144 -26.563 1.00 76.25 320 GLU A O 1
ATOM 2524 N N . ALA A 1 321 ? 12.364 -15.619 -26.843 1.00 78.56 321 ALA A N 1
ATOM 2525 C CA . ALA A 1 321 ? 12.900 -16.758 -26.108 1.00 78.56 321 ALA A CA 1
ATOM 2526 C C . ALA A 1 321 ? 12.383 -16.795 -24.662 1.00 78.56 321 ALA A C 1
ATOM 2528 O O . ALA A 1 321 ? 11.879 -17.820 -24.201 1.00 78.56 321 ALA A O 1
ATOM 2529 N N . TYR A 1 322 ? 12.443 -15.668 -23.951 1.00 80.69 322 TYR A N 1
ATOM 2530 C CA . TYR A 1 322 ? 11.961 -15.567 -22.575 1.00 80.69 322 TYR A CA 1
ATOM 2531 C C . TYR A 1 322 ? 10.450 -15.800 -22.471 1.00 80.69 322 TYR A C 1
ATOM 2533 O O . TYR A 1 322 ? 10.005 -16.604 -21.648 1.00 80.69 322 TYR A O 1
ATOM 2541 N N . SER A 1 323 ? 9.661 -15.160 -23.336 1.00 74.75 323 SER A N 1
ATOM 2542 C CA . SER A 1 323 ? 8.194 -15.274 -23.336 1.00 74.75 323 SER A CA 1
ATOM 2543 C C . SER A 1 323 ? 7.732 -16.709 -23.599 1.00 74.75 323 SER A C 1
ATOM 2545 O O . SER A 1 323 ? 6.809 -17.207 -22.946 1.00 74.75 323 SER A O 1
ATOM 2547 N N . THR A 1 324 ? 8.415 -17.402 -24.512 1.00 78.06 324 THR A N 1
ATOM 2548 C CA . THR A 1 324 ? 8.145 -18.806 -24.837 1.00 78.06 324 THR A CA 1
ATOM 2549 C C . THR A 1 324 ? 8.534 -19.732 -23.687 1.00 78.06 324 THR A C 1
ATOM 2551 O O . THR A 1 324 ? 7.733 -20.568 -23.271 1.00 78.06 324 THR A O 1
ATOM 2554 N N . LEU A 1 325 ? 9.742 -19.583 -23.136 1.00 82.44 325 LEU A N 1
ATOM 2555 C CA . LEU A 1 325 ? 10.272 -20.495 -22.118 1.00 82.44 325 LEU A CA 1
ATOM 2556 C C . LEU A 1 325 ? 9.665 -20.288 -20.722 1.00 82.44 325 LEU A C 1
ATOM 2558 O O . LEU A 1 325 ? 9.610 -21.234 -19.931 1.00 82.44 325 LEU A O 1
ATOM 2562 N N . MET A 1 326 ? 9.178 -19.085 -20.408 1.00 81.31 326 MET A N 1
ATOM 2563 C CA . MET A 1 326 ? 8.492 -18.807 -19.141 1.00 81.31 326 MET A CA 1
ATOM 2564 C C . MET A 1 326 ? 7.057 -19.316 -19.101 1.00 81.31 326 MET A C 1
ATOM 2566 O O . MET A 1 326 ? 6.546 -19.609 -18.019 1.00 81.31 326 MET A O 1
ATOM 2570 N N . ASN A 1 327 ? 6.397 -19.439 -20.253 1.00 81.50 327 ASN A N 1
ATOM 2571 C CA . ASN A 1 327 ? 5.040 -19.956 -20.319 1.00 81.50 327 ASN A CA 1
ATOM 2572 C C . ASN A 1 327 ? 5.066 -21.494 -20.405 1.00 81.50 327 ASN A C 1
ATOM 2574 O O . ASN A 1 327 ? 5.508 -22.039 -21.417 1.00 81.50 327 ASN A O 1
ATOM 2578 N N . PRO A 1 328 ? 4.524 -22.233 -19.413 1.00 84.69 328 PRO A N 1
ATOM 2579 C CA . PRO A 1 328 ? 4.586 -23.696 -19.406 1.00 84.69 328 PRO A CA 1
ATOM 2580 C C . PRO A 1 328 ? 3.939 -24.364 -20.625 1.00 84.69 328 PRO A C 1
ATOM 2582 O O . PRO A 1 328 ? 4.319 -25.477 -20.988 1.00 84.69 328 PRO A O 1
ATOM 2585 N N . ARG A 1 329 ? 2.940 -23.723 -21.247 1.00 86.50 329 ARG A N 1
ATOM 2586 C CA . ARG A 1 329 ? 2.286 -24.238 -22.458 1.00 86.50 329 ARG A CA 1
ATOM 2587 C C . ARG A 1 329 ? 3.153 -24.007 -23.694 1.00 86.50 329 ARG A C 1
ATOM 2589 O O . ARG A 1 329 ? 3.344 -24.950 -24.456 1.00 86.50 329 ARG A O 1
ATOM 2596 N N . LEU A 1 330 ? 3.690 -22.797 -23.859 1.00 80.50 330 LEU A N 1
ATOM 2597 C CA . LEU A 1 330 ? 4.533 -22.441 -25.007 1.00 80.50 330 LEU A CA 1
ATOM 2598 C C . LEU A 1 330 ? 5.881 -23.166 -24.958 1.00 80.50 330 LEU A C 1
ATOM 2600 O O . LEU A 1 330 ? 6.299 -23.715 -25.970 1.00 80.50 330 LEU A O 1
ATOM 2604 N N . ARG A 1 331 ? 6.495 -23.294 -23.775 1.00 87.44 331 ARG A N 1
ATOM 2605 C CA . ARG A 1 331 ? 7.705 -24.100 -23.562 1.00 87.44 331 ARG A CA 1
ATOM 2606 C C . ARG A 1 331 ? 7.499 -25.545 -24.007 1.00 87.44 331 ARG A C 1
ATOM 2608 O O . ARG A 1 331 ? 8.253 -26.050 -24.821 1.00 87.44 331 ARG A O 1
ATOM 2615 N N . LYS A 1 332 ? 6.408 -26.185 -23.571 1.00 87.19 332 LYS A N 1
ATOM 2616 C CA . LYS A 1 332 ? 6.076 -27.554 -24.004 1.00 87.19 332 LYS A CA 1
ATOM 2617 C C . LYS A 1 332 ? 5.845 -27.674 -25.509 1.00 87.19 332 LYS A C 1
ATOM 2619 O O . LYS A 1 332 ? 6.085 -28.741 -26.061 1.00 87.19 332 LYS A O 1
ATOM 2624 N N . GLN A 1 333 ? 5.301 -26.646 -26.158 1.00 84.81 333 GLN A N 1
ATOM 2625 C CA . GLN A 1 333 ? 5.131 -26.638 -27.612 1.00 84.81 333 GLN A CA 1
ATOM 2626 C C . GLN A 1 333 ? 6.479 -26.498 -28.316 1.00 84.81 333 GLN A C 1
ATOM 2628 O O . GLN A 1 333 ? 6.746 -27.251 -29.245 1.00 84.81 333 GLN A O 1
ATOM 2633 N N . TYR A 1 334 ? 7.330 -25.602 -27.826 1.00 84.38 334 TYR A N 1
ATOM 2634 C CA . TYR A 1 334 ? 8.688 -25.402 -28.309 1.00 84.38 334 TYR A CA 1
ATOM 2635 C C . TYR A 1 334 ? 9.537 -26.679 -28.179 1.00 84.38 334 TYR A C 1
ATOM 2637 O O . TYR A 1 334 ? 10.131 -27.120 -29.157 1.00 84.38 334 TYR A O 1
ATOM 2645 N N . ASP A 1 335 ? 9.481 -27.357 -27.029 1.00 85.62 335 ASP A N 1
ATOM 2646 C CA . ASP A 1 335 ? 10.218 -28.603 -26.751 1.00 85.62 335 ASP A CA 1
ATOM 2647 C C . ASP A 1 335 ? 9.774 -29.789 -27.628 1.00 85.62 335 ASP A C 1
ATOM 2649 O O . ASP A 1 335 ? 10.488 -30.783 -27.762 1.00 85.62 335 ASP A O 1
ATOM 2653 N N . ARG A 1 336 ? 8.576 -29.715 -28.222 1.00 83.00 336 ARG A N 1
ATOM 2654 C CA . ARG A 1 336 ? 8.050 -30.740 -29.139 1.00 83.00 336 ARG A CA 1
ATOM 2655 C C . ARG A 1 336 ? 8.537 -30.565 -30.571 1.00 83.00 336 ARG A C 1
ATOM 2657 O O . ARG A 1 336 ? 8.342 -31.479 -31.370 1.00 83.00 336 ARG A O 1
ATOM 2664 N N . ILE A 1 337 ? 9.127 -29.419 -30.911 1.00 74.12 337 ILE A N 1
ATOM 2665 C CA . ILE A 1 337 ? 9.666 -29.165 -32.244 1.00 74.12 337 ILE A CA 1
ATOM 2666 C C . ILE A 1 337 ? 11.052 -29.822 -32.305 1.00 74.12 337 ILE A C 1
ATOM 2668 O O . ILE A 1 337 ? 11.954 -29.409 -31.575 1.00 74.12 337 ILE A O 1
ATOM 2672 N N . PRO A 1 338 ? 11.265 -30.848 -33.149 1.00 57.09 338 PRO A N 1
ATOM 2673 C CA . PRO A 1 338 ? 12.576 -31.460 -33.288 1.00 57.09 338 PRO A CA 1
ATOM 2674 C C . PRO A 1 338 ? 13.517 -30.457 -33.958 1.00 57.09 338 PRO A C 1
ATOM 2676 O O . PRO A 1 338 ? 13.481 -30.265 -35.172 1.00 57.09 338 PRO A O 1
ATOM 2679 N N . VAL A 1 339 ? 14.365 -29.801 -33.166 1.00 55.50 339 VAL A N 1
ATOM 2680 C CA . VAL A 1 339 ? 15.428 -28.948 -33.698 1.00 55.50 339 VAL A CA 1
ATOM 2681 C C . VAL A 1 339 ? 16.386 -29.858 -34.463 1.00 55.50 339 VAL A C 1
ATOM 2683 O O . VAL A 1 339 ? 17.042 -30.722 -33.874 1.00 55.50 339 VAL A O 1
ATOM 2686 N N . SER A 1 340 ? 16.436 -29.708 -35.789 1.00 43.81 340 SER A N 1
ATOM 2687 C CA . SER A 1 340 ? 17.394 -30.394 -36.652 1.00 43.81 340 SER A CA 1
ATOM 2688 C C . SER A 1 340 ? 18.799 -30.141 -36.109 1.00 43.81 340 SER A C 1
ATOM 2690 O O . SER A 1 340 ? 19.320 -29.029 -36.200 1.00 43.81 340 SER A O 1
ATOM 2692 N N . ARG A 1 341 ? 19.391 -31.166 -35.490 1.00 39.06 341 ARG A N 1
ATOM 2693 C CA . ARG A 1 341 ? 20.750 -31.133 -34.949 1.00 39.06 341 ARG A CA 1
ATOM 2694 C C . ARG A 1 341 ? 21.734 -31.000 -36.107 1.00 39.06 341 ARG A C 1
ATOM 2696 O O . ARG A 1 341 ? 22.246 -32.003 -36.598 1.00 39.06 341 ARG A O 1
ATOM 2703 N N . VAL A 1 342 ? 22.015 -29.776 -36.539 1.00 32.66 342 VAL A N 1
ATOM 2704 C CA . VAL A 1 342 ? 23.207 -29.517 -37.343 1.00 32.66 342 VAL A CA 1
ATOM 2705 C C . VAL A 1 342 ? 24.385 -29.578 -36.377 1.00 32.66 342 VAL A C 1
ATOM 2707 O O . VAL A 1 342 ? 24.619 -28.664 -35.589 1.00 32.66 342 VAL A O 1
ATOM 2710 N N . ARG A 1 343 ? 25.057 -30.734 -36.374 1.00 31.78 343 ARG A N 1
ATOM 2711 C CA . ARG A 1 343 ? 26.383 -30.898 -35.781 1.00 31.78 343 ARG A CA 1
ATOM 2712 C C . ARG A 1 343 ? 27.343 -29.970 -36.527 1.00 31.78 343 ARG A C 1
ATOM 2714 O O . ARG A 1 343 ? 27.485 -30.120 -37.738 1.00 31.78 343 ARG A O 1
ATOM 2721 N N . HIS A 1 344 ? 28.009 -29.084 -35.799 1.00 32.66 344 HIS A N 1
ATOM 2722 C CA . HIS A 1 344 ? 29.309 -28.552 -36.185 1.00 32.66 344 HIS A CA 1
ATOM 2723 C C . HIS A 1 344 ? 30.279 -28.803 -35.044 1.00 32.66 344 HIS A C 1
ATOM 2725 O O . HIS A 1 344 ? 29.882 -28.530 -33.886 1.00 32.66 344 HIS A O 1
#

Radius of gyration: 28.47 Å; chains: 1; bounding box: 62×54×83 Å

InterPro domains:
  IPR001623 DnaJ domain [PF00226] (269-335)
  IPR001623 DnaJ domain [PR00625] (270-288)
  IPR001623 DnaJ domain [PR00625] (288-303)
  IPR001623 DnaJ domain [PR00625] (310-330)
  IPR001623 DnaJ domain [PS50076] (268-338)
  IPR001623 DnaJ domain [SM00271] (267-330)
  IPR001623 DnaJ domain [cd06257] (269-327)
  IPR009875 PilZ domain [PF07238] (4-110)
  IPR009875 PilZ domain [PF07238] (146-223)
  IPR036869 Chaperone J-domain superfamily [G3DSA:1.10.287.110] (258-343)
  IPR036869 Chaperone J-domain superfamily [SSF46565] (259-337)
  IPR052763 DnaJ Homolog Subfamily C Member 4 [PTHR44825] (263-336)

Secondary structure (DSSP, 8-state):
-----SS--EE--STT-EEEEEEEEEEEEEEEETTEEEEEESSPPPTT-EEEEEEEETTEEEEEEEEEEEEEEEEEEE-TTS-EEEEEEEEEEEPP--HHHHHHHHHHHHHT--------S---TTPPEEPPTT-EEEEEEEEEEEEEEEETTEEEEEESS---TT-EEEEEEEEETTEEEEEEEEEEEEEEEEETTEEEEEEEEEESS--HHHHHHHHHHHHTS---------TTSGGGS----PPPPPHHHHHHHHHHHHHTTTS-HHHHTT--TT--HHHHHHHHHHHHHHS-GGG-TT--HHHHHHHHHHHHHHHHHHHHHHSHHHHHHHTTS-------

Foldseek 3Di:
DDDPDPWDKFFFPDQQKKKKWKDFFKWWWFKDALFKTKIKDLDWDDAQDKWWKWWDDPNDTQIWIWGWNDKDFDDWDQDPVRDTGTIMMTMTTTDDDDPVSSVVVVVVLVVFADDDDPPPDDPPRGDIGGGDRPGIMTIIDIDMFGWGMDTLFWTKTKAQDWDDAQDKTWMWMRLHPPDIFTFIWGFHDWDWDDDPNGIMIITIITTDDGDPVNSVVVVVSVLLGDGDDDDDDDDPPPPPDDPDDDDADDPVLLVVLVVCLVCLVLQALCVLLPHDLPDDLVRLVVSLSVVCVSLPCVNVVPDDPVSVVSSVVSNVSSVVSNVQ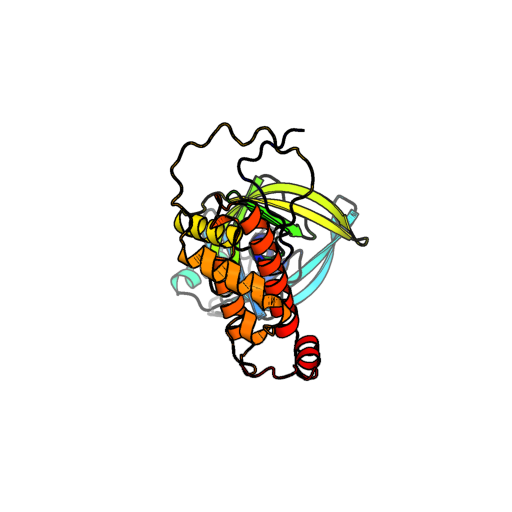CNDPVSSVVSVPDPNPPPDD

Sequence (344 aa):
MEDKRRHKRFILNVAEVKAKMMFATEVKVIDISIGGISLKANRRLNLGNEYALKLDDNNKVIAVKGTVVWSSLGECKAAADGEVVPIYTAGLKLADMPMERIDELQNFIEGHKKNAVNVKEGKRLNVRVHLDNADTAVLNIPASYKVREIGLGGLLIECLQDIEIGSIMPMSLSLHEDKLIKVTGRVASCRGEFSDGQKHYAIGLEFLDLTDKDREALTTFIACCPFVEDGNMKEEDANQALGANFPAISQEFIDKLEHFYKWHKTMGYYKALGVTEWATSQQIKHAFLTMAKEFHPDKHPNIPQDLKEKNEVVVVYLNEAYSTLMNPRLRKQYDRIPVSRVRH

pLDDT: mean 73.39, std 16.82, range [30.14, 94.12]